Protein AF-A0A2M7U0J0-F1 (afdb_monomer)

pLDDT: mean 80.34, std 16.08, range [26.81, 98.12]

Secondary structure (DSSP, 8-state):
----GGGTHHHHHHHHHHHHHHHHHHHHHHHSS--SSS-SS---HHHHHHHHHHH--EEEEEBTEEEEE----TTTEEEEEEEEETTEEEEEEEESSSEEEES--EEEEEEEEETT----EEEEEEEE-PBSSPPP-------SS---S---SSS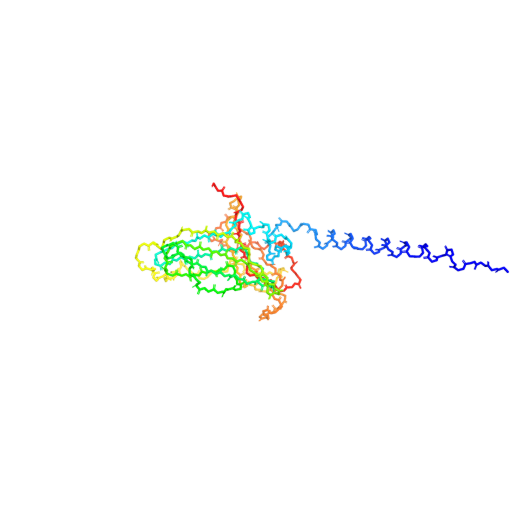-S--EEEEEEE-TTS-EEEEEEE-SSSS-GGG--EEEEEEESSSS-SS-PEEE--S-B-SS---------S---

Radius of gyration: 24.4 Å; Cα contacts (8 Å, |Δi|>4): 406; chains: 1; bounding box: 63×82×48 Å

Foldseek 3Di:
DDDDPVVCVVVVVVVVVVVVVVVVVCCCCVVVVPLPDPDFDPPPPVCQVVQLQVVFWDWDAEAQKIKIFGRADLPWKKKWKWFDDDPDTHTDDIHSHRMDMDRAFGKMWMWIDTPPGDDTDTSDIDGDHHDHHHDPPPDDDPPDDDDAQDQDDDWAGHFDQWDWDQDPVQKIKIKGFHANDPPDQQRRQFMWIFIDNDPPDPRHTDTDPTSDGRVGRTDRTDDDDPDDD

Solvent-accessible surface area (backbone atoms only — not comparable to full-atom values): 13429 Å² total; per-residue (Å²): 136,87,79,65,74,76,75,50,55,63,56,54,50,51,49,51,53,49,50,49,52,52,47,53,51,48,48,44,55,69,74,59,45,79,49,94,49,98,73,71,99,60,69,54,80,82,47,44,66,54,49,20,66,74,65,22,51,43,77,50,64,38,35,40,24,34,36,38,36,40,76,60,55,58,89,54,32,37,33,40,35,30,36,52,61,86,98,41,76,40,84,73,50,78,40,49,62,41,65,49,78,45,57,74,57,44,42,36,37,39,27,40,25,44,75,92,51,85,64,72,42,81,39,33,67,46,76,48,60,34,37,84,59,72,53,72,84,81,70,86,72,81,90,63,80,92,71,72,53,65,77,46,79,85,58,19,66,50,76,47,56,63,38,76,48,68,47,100,87,60,39,32,36,39,38,22,34,13,16,86,56,84,91,51,73,85,51,23,25,33,33,37,30,24,40,31,84,48,85,84,50,94,84,34,34,49,76,51,78,52,59,54,76,65,89,41,76,58,70,68,48,75,90,80,77,86,77,72,130

Structure (mmCIF, N/CA/C/O backbone):
data_AF-A0A2M7U0J0-F1
#
_entry.id   AF-A0A2M7U0J0-F1
#
loop_
_atom_site.group_PDB
_atom_site.id
_atom_site.type_symbol
_atom_site.label_atom_id
_atom_site.label_alt_id
_atom_site.label_comp_id
_atom_site.label_asym_id
_atom_site.label_entity_id
_atom_site.label_seq_id
_atom_site.pdbx_PDB_ins_code
_atom_site.Cartn_x
_atom_site.Cartn_y
_atom_site.Cartn_z
_atom_site.occupancy
_atom_site.B_iso_or_equiv
_atom_site.auth_seq_id
_atom_site.auth_comp_id
_atom_site.auth_asym_id
_atom_site.auth_atom_id
_atom_site.pdbx_PDB_model_num
ATOM 1 N N . MET A 1 1 ? 42.472 56.831 -10.894 1.00 43.12 1 MET A N 1
ATOM 2 C CA . MET A 1 1 ? 41.250 56.312 -11.553 1.00 43.12 1 MET A CA 1
ATOM 3 C C . MET A 1 1 ? 40.713 55.142 -10.738 1.00 43.12 1 MET A C 1
ATOM 5 O O . MET A 1 1 ? 41.134 54.013 -10.940 1.00 43.12 1 MET A O 1
ATOM 9 N N . HIS A 1 2 ? 39.836 55.417 -9.769 1.00 47.75 2 HIS A N 1
ATOM 10 C CA . HIS A 1 2 ? 39.135 54.385 -9.003 1.00 47.75 2 HIS A CA 1
ATOM 11 C C . HIS A 1 2 ? 37.891 53.950 -9.781 1.00 47.75 2 HIS A C 1
ATOM 13 O O . HIS A 1 2 ? 36.868 54.627 -9.741 1.00 47.75 2 HIS A O 1
ATOM 19 N N . GLN A 1 3 ? 37.979 52.837 -10.513 1.00 49.88 3 GLN A N 1
ATOM 20 C CA . GLN A 1 3 ? 36.778 52.135 -10.962 1.00 49.88 3 GLN A CA 1
ATOM 21 C C . GLN A 1 3 ? 36.248 51.303 -9.793 1.00 49.88 3 GLN A C 1
ATOM 23 O O . GLN A 1 3 ? 36.928 50.441 -9.242 1.00 49.88 3 GLN A O 1
ATOM 28 N N . THR A 1 4 ? 35.039 51.645 -9.374 1.00 48.56 4 THR A N 1
ATOM 29 C CA . THR A 1 4 ? 34.330 51.141 -8.205 1.00 48.56 4 THR A CA 1
ATOM 30 C C . THR A 1 4 ? 33.990 49.653 -8.346 1.00 48.56 4 THR A C 1
ATOM 32 O O . THR A 1 4 ? 33.163 49.252 -9.164 1.00 48.56 4 THR A O 1
ATOM 35 N N . LEU A 1 5 ? 34.577 48.823 -7.477 1.00 52.47 5 LEU A N 1
ATOM 36 C CA . LEU A 1 5 ? 34.215 47.407 -7.279 1.00 52.47 5 LEU A CA 1
ATOM 37 C C . LEU A 1 5 ? 32.724 47.204 -6.919 1.00 52.47 5 LEU A C 1
ATOM 39 O O . LEU A 1 5 ? 32.176 46.124 -7.127 1.00 52.47 5 LEU A O 1
ATOM 43 N N . PHE A 1 6 ? 32.041 48.260 -6.467 1.00 47.50 6 PHE A N 1
ATOM 44 C CA . PHE A 1 6 ? 30.625 48.253 -6.091 1.00 47.50 6 PHE A CA 1
ATOM 45 C C . PHE A 1 6 ? 29.634 48.105 -7.262 1.00 47.50 6 PHE A C 1
ATOM 47 O O . PHE A 1 6 ? 28.500 47.694 -7.039 1.00 47.50 6 PHE A O 1
ATOM 54 N N . GLY A 1 7 ? 30.032 48.374 -8.513 1.00 51.66 7 GLY A N 1
ATOM 55 C CA . GLY A 1 7 ? 29.133 48.255 -9.674 1.00 51.66 7 GLY A CA 1
ATOM 56 C C . GLY A 1 7 ? 29.005 46.842 -10.263 1.00 51.66 7 GLY A C 1
ATOM 57 O O . GLY A 1 7 ? 28.132 46.600 -11.099 1.00 51.66 7 GLY A O 1
ATOM 58 N N . ARG A 1 8 ? 29.882 45.906 -9.866 1.00 53.94 8 ARG A N 1
ATOM 59 C CA . ARG A 1 8 ? 29.936 44.536 -10.416 1.00 53.94 8 ARG A CA 1
ATOM 60 C C . ARG A 1 8 ? 29.316 43.481 -9.502 1.00 53.94 8 ARG A C 1
ATOM 62 O O . ARG A 1 8 ? 28.723 42.544 -10.025 1.00 53.94 8 ARG A O 1
ATOM 69 N N . LEU A 1 9 ? 29.368 43.666 -8.180 1.00 55.12 9 LEU A N 1
ATOM 70 C CA . LEU A 1 9 ? 28.711 42.774 -7.215 1.00 55.12 9 LEU A CA 1
ATOM 71 C C . LEU A 1 9 ? 27.220 42.513 -7.508 1.00 55.12 9 LEU A C 1
ATOM 73 O O . LEU A 1 9 ? 26.840 41.343 -7.525 1.00 55.12 9 LEU A O 1
ATOM 77 N N . PRO A 1 10 ? 26.374 43.529 -7.789 1.00 69.88 10 PRO A N 1
ATOM 78 C CA . PRO A 1 10 ? 24.956 43.274 -8.033 1.00 69.88 10 PRO A CA 1
ATOM 79 C C . PRO A 1 10 ? 24.730 42.483 -9.325 1.00 69.88 10 PRO A C 1
ATOM 81 O O . PRO A 1 10 ? 23.878 41.605 -9.358 1.00 69.88 10 PRO A O 1
ATOM 84 N N . LYS A 1 11 ? 25.531 42.719 -10.374 1.00 74.31 11 LYS A N 1
ATOM 85 C CA . LYS A 1 11 ? 25.412 41.982 -11.641 1.00 74.31 11 LYS A CA 1
ATOM 86 C C . LYS A 1 11 ? 25.829 40.522 -11.494 1.00 74.31 11 LYS A C 1
ATOM 88 O O . LYS A 1 11 ? 25.121 39.647 -11.974 1.00 74.31 11 LYS A O 1
ATOM 93 N N . THR A 1 12 ? 26.940 40.256 -10.809 1.00 79.00 12 THR A N 1
ATOM 94 C CA . THR A 1 12 ? 27.395 38.881 -10.564 1.00 79.00 12 THR A CA 1
ATOM 95 C C . THR A 1 12 ? 26.399 38.119 -9.692 1.00 79.00 12 THR A C 1
ATOM 97 O O . THR A 1 12 ? 26.086 36.974 -9.999 1.00 79.00 12 THR A O 1
ATOM 100 N N . LEU A 1 13 ? 25.839 38.758 -8.659 1.00 83.12 13 LEU A N 1
ATOM 101 C CA . LEU A 1 13 ? 24.815 38.143 -7.814 1.00 83.12 13 LEU A CA 1
ATOM 102 C C . LEU A 1 13 ? 23.535 37.831 -8.603 1.00 83.12 13 LEU A C 1
ATOM 104 O O . LEU A 1 13 ? 23.010 36.731 -8.487 1.00 83.12 13 LEU A O 1
ATOM 108 N N . ILE A 1 14 ? 23.072 38.754 -9.453 1.00 85.56 14 ILE A N 1
ATOM 109 C CA . ILE A 1 14 ? 21.908 38.528 -10.325 1.00 85.56 14 ILE A CA 1
ATOM 11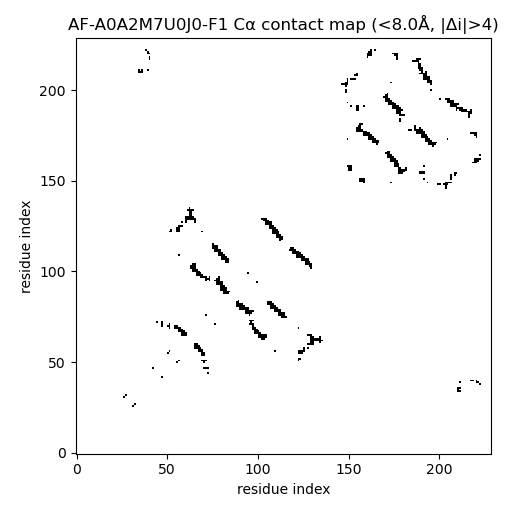0 C C . ILE A 1 14 ? 22.154 37.348 -11.268 1.00 85.56 14 ILE A C 1
ATOM 112 O O . ILE A 1 14 ? 21.267 36.516 -11.436 1.00 85.56 14 ILE A O 1
ATOM 116 N N . ILE A 1 15 ? 23.350 37.244 -11.854 1.00 88.69 15 ILE A N 1
ATOM 117 C CA . ILE A 1 15 ? 23.710 36.127 -12.738 1.00 88.69 15 ILE A CA 1
ATOM 118 C C . ILE A 1 15 ? 23.703 34.805 -11.966 1.00 88.69 15 ILE A C 1
ATOM 120 O O . ILE A 1 15 ? 23.125 33.836 -12.447 1.00 88.69 15 ILE A O 1
ATOM 124 N N . LEU A 1 16 ? 24.288 34.765 -10.766 1.00 89.69 16 LEU A N 1
ATOM 125 C CA . LEU A 1 16 ? 24.334 33.553 -9.943 1.00 89.69 16 LEU A CA 1
ATOM 126 C C . LEU A 1 16 ? 22.943 33.116 -9.473 1.00 89.69 16 LEU A C 1
ATOM 128 O O . LEU A 1 16 ? 22.622 31.935 -9.558 1.00 89.69 16 LEU A O 1
ATOM 132 N N . VAL A 1 17 ? 22.095 34.055 -9.044 1.00 90.12 17 VAL A N 1
ATOM 133 C CA . VAL A 1 17 ? 20.707 33.761 -8.654 1.00 90.12 17 VAL A CA 1
ATOM 134 C C . VAL A 1 17 ? 19.894 33.295 -9.859 1.00 90.12 17 VAL A C 1
ATOM 136 O O . VAL A 1 17 ? 19.156 32.324 -9.754 1.00 90.12 17 VAL A O 1
ATOM 139 N N . SER A 1 18 ? 20.061 33.930 -11.021 1.00 90.69 18 SER A N 1
ATOM 140 C CA . SER A 1 18 ? 19.362 33.522 -12.247 1.00 90.69 18 SER A CA 1
ATOM 141 C C . SER A 1 18 ? 19.804 32.135 -12.712 1.00 90.69 18 SER A C 1
ATOM 143 O O . SER A 1 18 ? 18.966 31.329 -13.102 1.00 90.69 18 SER A O 1
ATOM 145 N N . ALA A 1 19 ? 21.103 31.831 -12.636 1.00 91.31 19 ALA A N 1
ATOM 146 C CA . ALA A 1 19 ? 21.636 30.508 -12.947 1.00 91.31 19 ALA A CA 1
ATOM 147 C C . ALA A 1 19 ? 21.129 29.446 -11.961 1.00 91.31 19 ALA A C 1
ATOM 149 O O . ALA A 1 19 ? 20.760 28.358 -12.390 1.00 91.31 19 ALA A O 1
ATOM 150 N N . TRP A 1 20 ? 21.047 29.773 -10.667 1.00 90.44 20 TRP A N 1
ATOM 151 C CA . TRP A 1 20 ? 20.469 28.887 -9.657 1.00 90.44 20 TRP A CA 1
ATOM 152 C C . TRP A 1 20 ? 18.976 28.632 -9.909 1.00 90.44 20 TRP A C 1
ATOM 154 O O . TRP A 1 20 ? 18.571 27.480 -9.940 1.00 90.44 20 TRP A O 1
ATOM 164 N N . ILE A 1 21 ? 18.177 29.666 -10.200 1.00 87.81 21 ILE A N 1
ATOM 165 C CA . ILE A 1 21 ? 16.750 29.514 -10.544 1.00 87.81 21 ILE A CA 1
ATOM 166 C C . ILE A 1 21 ? 16.572 28.675 -11.814 1.00 87.81 21 ILE A C 1
ATOM 168 O O . ILE A 1 21 ? 15.719 27.796 -11.851 1.00 87.81 21 ILE A O 1
ATOM 172 N N . LEU A 1 22 ? 17.371 28.917 -12.858 1.00 88.06 22 LEU A N 1
ATOM 173 C CA . LEU A 1 22 ? 17.314 28.125 -14.091 1.00 88.06 22 LEU A CA 1
ATOM 174 C C . LEU A 1 22 ? 17.706 26.668 -13.849 1.00 88.06 22 LEU A C 1
ATOM 176 O O . LEU A 1 22 ? 17.098 25.778 -14.437 1.00 88.06 22 LEU A O 1
ATOM 180 N N . MET A 1 23 ? 18.685 26.423 -12.978 1.00 85.19 23 MET A N 1
ATOM 181 C CA . MET A 1 23 ? 19.067 25.077 -12.568 1.00 85.19 23 MET A CA 1
ATOM 182 C C . MET A 1 23 ? 17.949 24.408 -11.766 1.00 85.19 23 MET A C 1
ATOM 184 O O . MET A 1 23 ? 17.607 23.282 -12.084 1.00 85.19 23 MET A O 1
ATOM 188 N N . GLU A 1 24 ? 17.320 25.096 -10.811 1.00 76.88 24 GLU A N 1
ATOM 189 C CA . GLU A 1 24 ? 16.158 24.591 -10.063 1.00 76.88 24 GLU A CA 1
ATOM 190 C C . GLU A 1 24 ? 14.978 24.265 -10.986 1.00 76.88 24 GLU A C 1
ATOM 192 O O . GLU A 1 24 ? 14.365 23.209 -10.862 1.00 76.88 24 GLU A O 1
ATOM 197 N N . ILE A 1 25 ? 14.683 25.131 -11.959 1.00 77.00 25 ILE A N 1
ATOM 198 C CA . ILE A 1 25 ? 13.645 24.882 -12.967 1.00 77.00 25 ILE A CA 1
ATOM 199 C C . ILE A 1 25 ? 14.021 23.682 -13.840 1.00 77.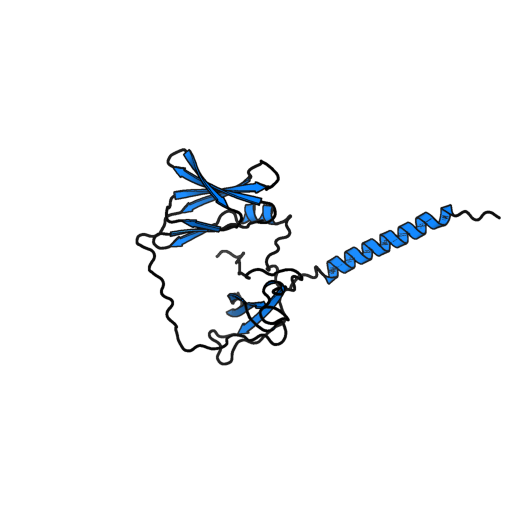00 25 ILE A C 1
ATOM 201 O O . ILE A 1 25 ? 13.171 22.840 -14.104 1.00 77.00 25 ILE A O 1
ATOM 205 N N . ALA A 1 26 ? 15.276 23.575 -14.281 1.00 76.44 26 ALA A N 1
ATOM 206 C CA . ALA A 1 26 ? 15.737 22.451 -15.091 1.00 76.44 26 ALA A CA 1
ATOM 207 C C . ALA A 1 26 ? 15.713 21.132 -14.307 1.00 76.44 26 ALA A C 1
ATOM 209 O O . ALA A 1 26 ? 15.270 20.127 -14.843 1.00 76.44 26 ALA A O 1
ATOM 210 N N . VAL A 1 27 ? 16.129 21.142 -13.039 1.00 67.12 27 VAL A N 1
ATOM 211 C CA . VAL A 1 27 ? 16.053 20.007 -12.108 1.00 67.12 27 VAL A CA 1
ATOM 212 C C . V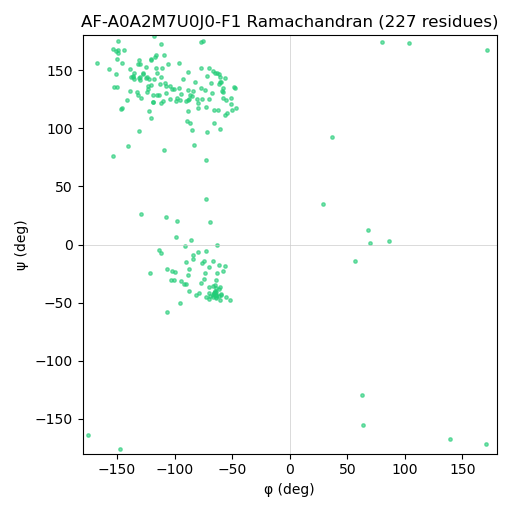AL A 1 27 ? 14.596 19.595 -11.923 1.00 67.12 27 VAL A C 1
ATOM 214 O O . VAL A 1 27 ? 14.289 18.426 -12.104 1.00 67.12 27 VAL A O 1
ATOM 217 N N . ARG A 1 28 ? 13.678 20.532 -11.671 1.00 63.22 28 ARG A N 1
ATOM 218 C CA . ARG A 1 28 ? 12.249 20.219 -11.512 1.00 63.22 28 ARG A CA 1
ATOM 219 C C . ARG A 1 28 ? 11.610 19.722 -12.805 1.00 63.22 28 ARG A C 1
ATOM 221 O O . ARG A 1 28 ? 10.922 18.721 -12.799 1.00 63.22 28 ARG A O 1
ATOM 228 N N . ILE A 1 29 ? 11.889 20.337 -13.949 1.00 65.19 29 ILE A N 1
ATOM 229 C CA . ILE A 1 29 ? 11.317 19.887 -15.227 1.00 65.19 29 ILE A CA 1
ATOM 230 C C . ILE A 1 29 ? 11.909 18.542 -15.672 1.00 65.19 29 ILE A C 1
ATOM 232 O O . ILE A 1 29 ? 11.191 17.737 -16.252 1.00 65.19 29 ILE A O 1
ATOM 236 N N . TYR A 1 30 ? 13.201 18.294 -15.436 1.00 56.88 30 TYR A N 1
ATOM 237 C CA . TYR A 1 30 ? 13.898 17.105 -15.936 1.00 56.88 30 TYR A CA 1
ATOM 238 C C . TYR A 1 30 ? 13.845 15.913 -14.969 1.00 56.88 30 TYR A C 1
ATOM 240 O O . TYR A 1 30 ? 13.776 14.779 -15.432 1.00 56.88 30 TYR A O 1
ATOM 248 N N . LEU A 1 31 ? 13.862 16.145 -13.651 1.00 51.94 31 LEU A N 1
ATOM 249 C CA . LEU A 1 31 ? 13.737 15.094 -12.628 1.00 51.94 31 LEU A CA 1
ATOM 250 C C . LEU A 1 31 ? 12.293 14.908 -12.143 1.00 51.94 31 LEU A C 1
ATOM 252 O O . LEU A 1 31 ? 11.924 13.784 -11.827 1.00 51.94 31 LEU A O 1
ATOM 256 N N . GLU A 1 32 ? 11.465 15.960 -12.125 1.00 42.34 32 GLU A N 1
ATOM 257 C CA . GLU A 1 32 ? 10.020 15.863 -11.834 1.00 42.34 32 GLU A CA 1
ATOM 258 C C . GLU A 1 32 ? 9.180 15.845 -13.128 1.00 42.34 32 GLU A C 1
ATOM 260 O O . GLU A 1 32 ? 7.982 16.138 -13.094 1.00 42.34 32 GLU A O 1
ATOM 265 N N . TRP A 1 33 ? 9.783 15.506 -14.284 1.00 39.72 33 TRP A N 1
ATOM 266 C CA . TRP A 1 33 ? 9.023 15.251 -15.514 1.00 39.72 33 TRP A CA 1
ATOM 267 C C . TRP A 1 33 ? 7.919 14.248 -15.170 1.00 39.72 33 TRP A C 1
ATOM 269 O O . TRP A 1 33 ? 8.241 13.202 -14.602 1.00 39.72 33 TRP A O 1
ATOM 279 N N . PRO A 1 34 ? 6.638 14.543 -15.467 1.00 37.62 34 PRO A N 1
ATOM 280 C CA . PRO A 1 34 ? 5.530 13.730 -15.003 1.00 37.62 34 PRO A CA 1
ATOM 281 C C . PRO A 1 34 ? 5.757 12.302 -15.472 1.00 37.62 34 PRO A C 1
ATOM 283 O O . PRO A 1 34 ? 5.746 12.007 -16.674 1.00 37.62 34 PRO A O 1
ATOM 286 N N . LEU A 1 35 ? 6.018 11.430 -14.501 1.00 37.03 35 LEU A N 1
ATOM 287 C CA . LEU A 1 35 ? 6.004 9.999 -14.703 1.00 37.03 35 LEU A CA 1
ATOM 288 C C . LEU A 1 35 ? 4.704 9.687 -15.440 1.00 37.03 35 LEU A C 1
ATOM 290 O O . LEU A 1 35 ? 3.642 10.207 -15.103 1.00 37.03 35 LEU A O 1
ATOM 294 N N . SER A 1 36 ? 4.766 8.845 -16.471 1.00 35.69 36 SER A N 1
ATOM 295 C CA . SER A 1 36 ? 3.575 8.501 -17.267 1.00 35.69 36 SER A CA 1
ATOM 296 C C . SER A 1 36 ? 2.493 7.776 -16.444 1.00 35.69 36 SER A C 1
ATOM 298 O O . SER A 1 36 ? 1.434 7.436 -16.972 1.00 35.69 36 SER A O 1
ATOM 300 N N . THR A 1 37 ? 2.754 7.545 -15.154 1.00 36.12 37 THR A N 1
ATOM 301 C CA . THR A 1 37 ? 1.821 7.071 -14.141 1.00 36.12 37 THR A CA 1
ATOM 302 C C . THR A 1 37 ? 2.098 7.790 -12.809 1.00 36.12 37 THR A C 1
ATOM 304 O O . THR A 1 37 ? 3.209 7.688 -12.296 1.00 36.12 37 THR A O 1
ATOM 307 N N . ASP A 1 38 ? 1.091 8.440 -12.218 1.00 26.81 38 ASP A N 1
ATOM 308 C CA . ASP A 1 38 ? 1.149 9.194 -10.941 1.00 26.81 38 ASP A CA 1
ATOM 309 C C . ASP A 1 38 ? 1.345 8.335 -9.668 1.00 26.81 38 ASP A C 1
ATOM 311 O O . ASP A 1 38 ? 1.012 8.754 -8.561 1.00 26.81 38 ASP A O 1
ATOM 315 N N . PHE A 1 39 ? 1.836 7.100 -9.771 1.00 39.31 39 PHE A N 1
ATOM 316 C CA . PHE A 1 39 ? 1.697 6.149 -8.667 1.00 39.31 39 PHE A CA 1
ATOM 317 C C . PHE A 1 39 ? 2.918 5.279 -8.437 1.00 39.31 39 PHE A C 1
ATOM 319 O O . PHE A 1 39 ? 2.868 4.141 -8.852 1.00 39.31 39 PHE A O 1
ATOM 326 N N . TYR A 1 40 ? 3.921 5.733 -7.679 1.00 40.12 40 TYR A N 1
ATOM 327 C CA . TYR A 1 40 ? 4.786 4.851 -6.872 1.00 40.12 40 TYR A CA 1
ATOM 328 C C . TYR A 1 40 ? 5.198 5.569 -5.591 1.00 40.12 40 TYR A C 1
ATOM 330 O O . TYR A 1 40 ? 5.812 6.620 -5.661 1.00 40.12 40 TYR A O 1
ATOM 338 N N . SER A 1 41 ? 4.776 5.025 -4.444 1.00 42.06 41 SER A N 1
ATOM 339 C CA . SER A 1 41 ? 5.264 5.247 -3.065 1.00 42.06 41 SER A CA 1
ATOM 340 C C . SER A 1 41 ? 5.899 6.593 -2.664 1.00 42.06 41 SER A C 1
ATOM 342 O O . SER A 1 41 ? 6.771 6.618 -1.803 1.00 42.06 41 SER A O 1
ATOM 344 N N . SER A 1 42 ? 5.436 7.714 -3.195 1.00 46.50 42 SER A N 1
ATOM 345 C CA . SER A 1 42 ? 5.731 9.036 -2.654 1.00 46.50 42 SER A CA 1
ATOM 346 C C . SER A 1 42 ? 4.595 9.961 -3.036 1.00 46.50 42 SER A C 1
ATOM 348 O O . SER A 1 42 ? 4.712 10.780 -3.945 1.00 46.50 42 SER A O 1
ATOM 350 N N . LEU A 1 43 ? 3.466 9.833 -2.335 1.00 54.12 43 LEU A N 1
ATOM 351 C CA . LEU A 1 43 ? 2.643 11.021 -2.162 1.00 54.12 43 LEU A CA 1
ATOM 352 C C . LEU A 1 43 ? 3.594 12.095 -1.635 1.00 54.12 43 LEU A C 1
ATOM 354 O O . LEU A 1 43 ? 4.225 11.843 -0.600 1.00 54.12 43 LEU A O 1
ATOM 358 N N . PRO A 1 44 ? 3.759 13.234 -2.330 1.00 61.62 44 PRO A N 1
ATOM 359 C CA . PRO A 1 44 ? 4.517 14.335 -1.773 1.00 61.62 44 PRO A CA 1
ATOM 360 C C . PRO A 1 44 ? 4.025 14.564 -0.344 1.00 61.62 44 PRO A C 1
ATOM 362 O O . PRO A 1 44 ? 2.822 14.470 -0.080 1.00 61.62 44 PRO A O 1
ATOM 365 N N . ALA A 1 45 ? 4.940 14.738 0.609 1.00 66.06 45 ALA A N 1
ATOM 366 C CA . ALA A 1 45 ? 4.567 14.716 2.025 1.00 66.06 45 ALA A CA 1
ATOM 367 C C . ALA A 1 45 ? 3.502 15.782 2.373 1.00 66.06 45 ALA A C 1
ATOM 369 O O . ALA A 1 45 ? 2.747 15.637 3.332 1.00 66.06 45 ALA A O 1
ATOM 370 N N . ASP A 1 46 ? 3.404 16.839 1.566 1.00 73.38 46 ASP A N 1
ATOM 371 C CA . ASP A 1 46 ? 2.367 17.870 1.611 1.00 73.38 46 ASP A CA 1
ATOM 372 C C . ASP A 1 46 ? 0.990 17.414 1.082 1.00 73.38 46 ASP A C 1
ATOM 374 O O . ASP A 1 46 ? -0.031 17.946 1.516 1.00 73.38 46 ASP A O 1
ATOM 378 N N . GLN A 1 47 ? 0.921 16.398 0.220 1.00 76.75 47 GLN A N 1
ATOM 379 C CA . GLN A 1 47 ? -0.328 15.830 -0.302 1.00 76.75 47 GLN A CA 1
ATOM 380 C C . GLN A 1 47 ? -0.924 14.725 0.580 1.00 76.75 47 GLN A C 1
ATOM 382 O O . GLN A 1 47 ? -2.129 14.474 0.506 1.00 76.75 47 GLN A O 1
ATOM 387 N N . ILE A 1 48 ? -0.133 14.077 1.443 1.00 81.25 48 ILE A N 1
ATOM 388 C CA . ILE A 1 48 ? -0.611 12.963 2.288 1.00 81.25 48 ILE A CA 1
ATOM 389 C C . ILE A 1 48 ? -1.826 13.375 3.126 1.00 81.25 48 ILE A C 1
ATOM 391 O O . ILE A 1 48 ? -2.831 12.663 3.170 1.00 81.25 48 ILE A O 1
ATOM 395 N N . THR A 1 49 ? -1.762 14.557 3.742 1.00 86.56 49 THR A N 1
ATOM 3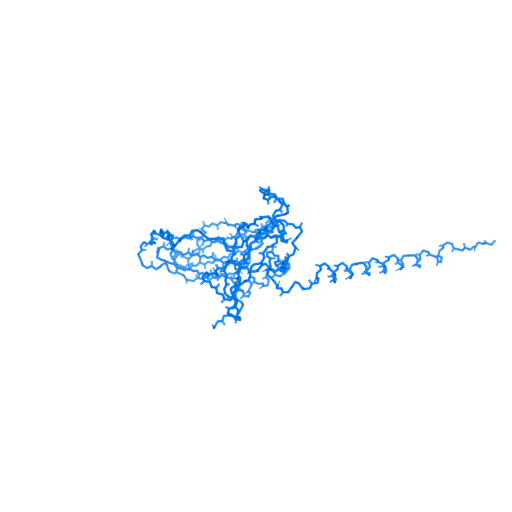96 C CA . THR A 1 49 ? -2.859 15.082 4.565 1.00 86.56 49 THR A CA 1
ATOM 397 C C . THR A 1 49 ? -4.139 15.276 3.757 1.00 86.56 49 THR A C 1
ATOM 399 O O . THR A 1 49 ? -5.228 15.009 4.268 1.00 86.56 49 THR A O 1
ATOM 402 N N . GLU A 1 50 ? -4.029 15.734 2.511 1.00 86.00 50 GLU A N 1
ATOM 403 C CA . GLU A 1 50 ? -5.184 15.940 1.641 1.00 86.00 50 GLU A CA 1
ATOM 404 C C . GLU A 1 50 ? -5.798 14.604 1.220 1.00 86.00 50 GLU A C 1
ATOM 406 O O . GLU A 1 50 ? -6.996 14.389 1.401 1.00 86.00 50 GLU A O 1
ATOM 411 N N . TYR A 1 51 ? -4.984 13.646 0.783 1.00 81.25 51 TYR A N 1
ATOM 412 C CA . TYR A 1 51 ? -5.497 12.331 0.408 1.00 81.25 51 TYR A CA 1
ATOM 413 C C . TYR A 1 51 ? -6.093 11.557 1.578 1.00 81.25 51 TYR A C 1
ATOM 415 O O . TYR A 1 51 ? -7.098 10.869 1.414 1.00 81.25 51 TYR A O 1
ATOM 423 N N . GLN A 1 52 ? -5.535 11.695 2.779 1.00 88.69 52 GLN A N 1
ATOM 424 C CA . GLN A 1 52 ? -6.152 11.145 3.981 1.00 88.69 52 GLN A CA 1
ATOM 425 C C . GLN A 1 52 ? -7.544 11.731 4.237 1.00 88.69 52 GLN A C 1
ATOM 427 O O . GLN A 1 52 ? -8.421 10.990 4.664 1.00 88.69 52 GLN A O 1
ATOM 432 N N . LYS A 1 53 ? -7.781 13.021 3.960 1.00 88.31 53 LYS A N 1
ATOM 433 C CA . LYS A 1 53 ? -9.123 13.621 4.073 1.00 88.31 53 LYS A CA 1
ATOM 434 C C . LYS A 1 53 ? -10.066 13.117 2.983 1.00 88.31 53 LYS A C 1
ATOM 436 O O . LYS A 1 53 ? -11.228 12.848 3.267 1.00 88.31 53 LYS A O 1
ATOM 441 N N . GLN A 1 54 ? -9.577 13.000 1.750 1.00 86.88 54 GLN A N 1
ATOM 442 C CA . GLN A 1 54 ? -10.391 12.601 0.599 1.00 86.88 54 GLN A CA 1
ATOM 443 C C . GLN A 1 54 ? -10.763 11.114 0.629 1.00 86.88 54 GLN A C 1
ATOM 445 O O . GLN A 1 54 ? -11.906 10.741 0.367 1.00 86.88 54 GLN A O 1
ATOM 450 N N . ILE A 1 55 ? -9.796 10.250 0.936 1.00 83.88 55 ILE A N 1
ATOM 451 C CA . ILE A 1 55 ? -9.957 8.793 0.888 1.00 83.88 55 ILE A CA 1
ATOM 452 C C . ILE A 1 55 ? -10.398 8.248 2.246 1.00 83.88 55 ILE A C 1
ATOM 454 O O . ILE A 1 55 ? -11.178 7.293 2.279 1.00 83.88 55 ILE A O 1
ATOM 458 N N . GLY A 1 56 ? -9.938 8.858 3.341 1.00 89.06 56 GLY A N 1
ATOM 459 C CA . GLY A 1 56 ? -10.262 8.454 4.702 1.00 89.06 56 GLY A CA 1
ATOM 460 C C . GLY A 1 56 ? -9.749 7.061 5.059 1.00 89.06 56 GLY A C 1
ATOM 461 O O . GLY A 1 56 ? -8.790 6.540 4.486 1.00 89.06 56 GLY A O 1
ATOM 462 N N . VAL A 1 57 ? -10.424 6.448 6.028 1.00 90.88 57 VAL A N 1
ATOM 463 C CA . VAL A 1 57 ? -10.225 5.041 6.386 1.00 90.88 57 VAL A CA 1
ATOM 464 C C . VAL A 1 57 ? -11.112 4.179 5.495 1.00 90.88 57 VAL A C 1
ATOM 466 O O . VAL A 1 57 ? -12.321 4.391 5.403 1.00 90.88 57 VAL A O 1
ATOM 469 N N . ARG A 1 58 ? -10.518 3.173 4.862 1.00 88.75 58 ARG A N 1
ATOM 470 C CA . ARG A 1 58 ? -11.217 2.116 4.132 1.00 88.75 58 ARG A CA 1
ATOM 471 C C . ARG A 1 58 ? -11.169 0.831 4.931 1.00 88.75 58 ARG A C 1
ATOM 473 O O . ARG A 1 58 ? -10.278 0.629 5.752 1.00 88.75 58 ARG A O 1
ATOM 480 N N . ALA A 1 59 ? -12.140 -0.035 4.687 1.00 84.38 59 ALA A N 1
ATOM 481 C CA . ALA A 1 59 ? -12.180 -1.331 5.324 1.00 84.38 59 ALA A CA 1
ATOM 482 C C . ALA A 1 59 ? -12.530 -2.426 4.329 1.00 84.38 59 ALA A C 1
ATOM 484 O O . ALA A 1 59 ? -13.361 -2.230 3.445 1.00 84.38 59 ALA A O 1
ATOM 485 N N . THR A 1 60 ? -11.912 -3.581 4.529 1.00 82.38 60 THR A N 1
ATOM 486 C CA . THR A 1 60 ? -12.267 -4.839 3.877 1.00 82.38 60 THR A CA 1
ATOM 487 C C . THR A 1 60 ? -12.575 -5.851 4.964 1.00 82.38 60 THR A C 1
ATOM 489 O O . THR A 1 60 ? -11.941 -5.854 6.020 1.00 82.38 60 THR A O 1
ATOM 492 N N . THR A 1 61 ? -13.560 -6.703 4.732 1.00 85.56 61 THR A N 1
ATOM 493 C CA . THR A 1 61 ? -13.959 -7.741 5.681 1.00 85.56 61 THR A CA 1
ATOM 494 C C . THR A 1 61 ? -13.923 -9.096 5.006 1.00 85.56 61 THR A C 1
ATOM 496 O O . THR A 1 61 ? -14.111 -9.205 3.797 1.00 85.56 61 THR A O 1
ATOM 499 N N . GLY A 1 62 ? -13.709 -10.131 5.802 1.00 84.25 62 GLY A N 1
ATOM 500 C CA . GLY A 1 62 ? -13.868 -11.510 5.379 1.00 84.25 62 GLY A CA 1
ATOM 501 C C . GLY A 1 62 ? -14.345 -12.358 6.545 1.00 84.25 62 GLY A C 1
ATOM 502 O O . GLY A 1 62 ? -14.618 -11.854 7.639 1.00 84.25 62 GLY A O 1
ATOM 503 N N . LYS A 1 63 ? -14.450 -13.667 6.318 1.00 84.81 63 LYS A N 1
ATOM 504 C CA . LYS A 1 63 ? -14.857 -14.622 7.356 1.00 84.81 63 LYS A CA 1
ATOM 505 C C . LYS A 1 63 ? -13.958 -14.490 8.581 1.00 84.81 63 LYS A C 1
ATOM 507 O O . LYS A 1 63 ? -12.771 -14.780 8.503 1.00 84.81 63 LYS A O 1
ATOM 512 N N . GLY A 1 64 ? -14.512 -14.028 9.696 1.00 85.75 64 GLY A N 1
ATOM 513 C CA . GLY A 1 64 ? -13.795 -13.890 10.961 1.00 85.75 64 GLY A CA 1
ATOM 514 C C . GLY A 1 64 ? -12.688 -12.831 11.002 1.00 85.75 64 GLY A C 1
ATOM 515 O O . GLY A 1 64 ? -11.913 -12.860 11.952 1.00 85.75 64 GLY A O 1
ATOM 516 N N . TRP A 1 65 ? -12.568 -11.920 10.029 1.00 89.00 65 TRP A N 1
ATOM 517 C CA . TRP A 1 65 ? -11.578 -10.837 10.084 1.00 89.00 65 TRP A CA 1
ATOM 518 C C . TRP A 1 65 ? -12.075 -9.534 9.453 1.00 89.00 65 TRP A C 1
ATOM 520 O O . TRP A 1 65 ? -12.946 -9.513 8.582 1.00 89.00 65 TRP A O 1
ATOM 530 N N . ILE A 1 66 ? -11.476 -8.438 9.901 1.00 90.25 66 ILE A N 1
ATOM 531 C CA . ILE A 1 66 ? -11.592 -7.097 9.343 1.00 90.25 66 ILE A CA 1
ATOM 532 C C . ILE A 1 66 ? -10.186 -6.556 9.083 1.00 90.25 66 ILE A C 1
ATOM 534 O O . ILE A 1 66 ? -9.248 -6.838 9.830 1.00 90.25 66 ILE A O 1
ATOM 538 N N . HIS A 1 67 ? -10.036 -5.760 8.039 1.00 90.25 67 HIS A N 1
ATOM 539 C CA . HIS A 1 67 ? -8.817 -5.031 7.731 1.00 90.25 67 HIS A CA 1
ATOM 540 C C . HIS A 1 67 ? -9.172 -3.572 7.492 1.00 90.25 67 HIS A C 1
ATOM 542 O O . HIS A 1 67 ? -10.056 -3.279 6.691 1.00 90.25 67 HIS A O 1
ATOM 548 N N . LEU A 1 68 ? -8.515 -2.672 8.216 1.00 89.62 68 LEU A N 1
ATOM 549 C CA . LEU A 1 68 ? -8.607 -1.232 8.022 1.00 89.62 68 LEU A CA 1
ATOM 550 C C . LEU A 1 68 ? -7.360 -0.765 7.274 1.00 89.62 68 LEU A C 1
ATOM 552 O O . LEU A 1 68 ? -6.245 -1.133 7.648 1.00 89.62 68 LEU A O 1
ATOM 556 N N . GLY A 1 69 ? -7.551 0.071 6.260 1.00 87.94 69 GLY A N 1
ATOM 557 C CA . GLY A 1 69 ? -6.485 0.669 5.466 1.00 87.94 69 GLY A CA 1
ATOM 558 C C . GLY A 1 69 ? -6.666 2.175 5.336 1.00 87.94 69 GLY A C 1
ATOM 559 O O . GLY A 1 69 ? -7.788 2.665 5.205 1.00 87.94 69 GLY A O 1
ATOM 560 N N . TRP A 1 70 ? -5.569 2.917 5.382 1.00 90.25 70 TRP A N 1
ATOM 561 C CA . TRP A 1 70 ? -5.545 4.360 5.141 1.00 90.25 70 TRP A CA 1
ATOM 562 C C . TRP A 1 70 ? -4.193 4.764 4.561 1.00 90.25 70 TRP A C 1
ATOM 564 O O . TRP A 1 70 ? -3.227 4.003 4.587 1.00 90.25 70 TRP A O 1
ATOM 574 N N . ILE A 1 71 ? -4.123 5.979 4.034 1.00 87.00 71 ILE A N 1
ATOM 575 C CA . ILE A 1 71 ? -2.873 6.542 3.531 1.00 87.00 71 ILE A CA 1
ATOM 576 C C . ILE A 1 71 ? -2.022 6.983 4.718 1.00 87.00 71 ILE A C 1
ATOM 578 O O . ILE A 1 71 ? -2.485 7.764 5.548 1.00 87.00 71 ILE A O 1
ATOM 582 N N . ALA A 1 72 ? -0.790 6.486 4.798 1.00 86.69 72 ALA A N 1
ATOM 583 C CA . ALA A 1 72 ? 0.121 6.767 5.899 1.00 86.69 72 ALA A CA 1
ATOM 584 C C . ALA A 1 72 ? 1.364 7.553 5.455 1.00 86.69 72 ALA A C 1
ATOM 586 O O . ALA A 1 72 ? 1.877 7.341 4.362 1.00 86.69 72 ALA A O 1
ATOM 587 N N . ASP A 1 73 ? 1.861 8.396 6.355 1.00 85.94 73 ASP A N 1
ATOM 588 C CA . ASP A 1 73 ? 3.187 9.004 6.392 1.00 85.94 73 ASP A CA 1
ATOM 589 C C . ASP A 1 73 ? 3.966 8.358 7.556 1.00 85.94 73 ASP A C 1
ATOM 591 O O . ASP A 1 73 ? 4.007 8.892 8.671 1.00 85.94 73 ASP A O 1
ATOM 595 N N . PRO A 1 74 ? 4.542 7.162 7.353 1.00 82.50 74 PRO A N 1
ATOM 596 C CA . PRO A 1 74 ? 5.223 6.434 8.418 1.00 82.50 74 PRO A CA 1
ATOM 597 C C . PRO A 1 74 ? 6.493 7.141 8.899 1.00 82.50 74 PRO A C 1
ATOM 599 O O . PRO A 1 74 ? 7.021 6.779 9.951 1.00 82.50 74 PRO A O 1
ATOM 602 N N . GLU A 1 75 ? 7.006 8.133 8.168 1.00 80.75 75 GLU A N 1
ATOM 603 C CA . GLU A 1 75 ? 8.167 8.915 8.577 1.00 80.75 75 GLU A CA 1
ATOM 604 C C . GLU A 1 75 ? 7.782 9.969 9.609 1.00 80.75 75 GLU A C 1
ATOM 606 O O . GLU A 1 75 ? 8.488 10.114 10.615 1.00 80.75 75 GLU A O 1
ATOM 611 N N . ARG A 1 76 ? 6.644 10.643 9.414 1.00 84.88 76 ARG A N 1
ATOM 612 C CA . ARG A 1 76 ? 6.245 11.815 10.208 1.00 84.88 76 ARG A CA 1
ATOM 613 C C . ARG A 1 76 ? 5.116 11.561 11.194 1.00 84.88 76 ARG A C 1
ATOM 615 O O . ARG A 1 76 ? 5.013 12.314 12.162 1.00 84.88 76 ARG A O 1
ATOM 622 N N . GLU A 1 77 ? 4.302 10.526 11.005 1.00 91.31 77 GLU A N 1
ATOM 623 C CA . GLU A 1 77 ? 3.080 10.297 11.783 1.00 91.31 77 GLU A CA 1
ATOM 624 C C . GLU A 1 77 ? 3.071 8.951 12.541 1.00 91.31 77 GLU A C 1
ATOM 626 O O . GLU A 1 77 ? 3.800 8.005 12.235 1.00 91.31 77 GLU A O 1
ATOM 631 N N . ILE A 1 78 ? 2.231 8.886 13.576 1.00 94.50 78 ILE A N 1
ATOM 632 C CA . ILE A 1 78 ? 1.780 7.672 14.270 1.00 94.50 78 ILE A CA 1
ATOM 633 C C . ILE A 1 78 ? 0.252 7.678 14.239 1.00 94.50 78 ILE A C 1
ATOM 635 O O . ILE A 1 78 ? -0.373 8.727 14.402 1.00 94.50 78 ILE A O 1
ATOM 639 N N . TYR A 1 79 ? -0.357 6.507 14.088 1.00 95.81 79 TYR A N 1
ATOM 640 C CA . TYR A 1 79 ? -1.800 6.352 13.971 1.00 95.81 79 TYR A CA 1
ATOM 641 C C . TYR A 1 79 ? -2.395 5.663 15.185 1.00 95.81 79 TYR A C 1
ATOM 643 O O . TYR A 1 79 ? -2.050 4.522 15.482 1.00 95.81 79 TYR A O 1
ATOM 651 N N . ARG A 1 80 ? -3.329 6.331 15.861 1.00 97.62 80 ARG A N 1
ATOM 652 C CA . ARG A 1 80 ? -4.090 5.768 16.974 1.00 97.62 80 ARG A CA 1
ATOM 653 C C . ARG A 1 80 ? -5.406 5.192 16.489 1.00 97.62 80 ARG A C 1
ATOM 655 O O . ARG A 1 80 ? -6.196 5.882 15.849 1.00 97.62 80 ARG A O 1
ATOM 662 N N . ILE A 1 81 ? -5.667 3.955 16.881 1.00 98.00 81 ILE A N 1
ATOM 663 C CA . ILE A 1 81 ? -6.890 3.229 16.559 1.00 98.00 81 ILE A CA 1
ATOM 664 C C . ILE A 1 81 ? -7.740 3.123 17.814 1.00 98.00 81 ILE A C 1
ATOM 666 O O . ILE A 1 81 ? -7.270 2.689 18.871 1.00 98.00 81 ILE A O 1
ATOM 670 N N . GLU A 1 82 ? -9.009 3.485 17.680 1.00 98.12 82 GLU A N 1
ATOM 671 C CA . GLU A 1 82 ? -10.001 3.372 18.741 1.00 98.12 82 GLU A CA 1
ATOM 672 C C . GLU A 1 82 ? -11.233 2.619 18.244 1.00 98.12 82 GLU A C 1
ATOM 674 O O . GLU A 1 82 ? -11.607 2.711 17.073 1.00 98.12 82 GLU A O 1
ATOM 679 N N . ARG A 1 83 ? -11.874 1.882 19.150 1.00 97.62 83 ARG A N 1
ATOM 680 C CA . ARG A 1 83 ? -13.107 1.130 18.895 1.00 97.62 83 ARG A CA 1
ATOM 681 C C . ARG A 1 83 ? -14.205 1.620 19.828 1.00 97.62 83 ARG A C 1
ATOM 683 O O . ARG A 1 83 ? -13.955 1.842 21.012 1.00 97.62 83 ARG A O 1
ATOM 690 N N . ALA A 1 84 ? -15.415 1.782 19.308 1.00 97.06 84 ALA A N 1
ATOM 691 C CA . ALA A 1 84 ? -16.571 2.122 20.120 1.00 97.06 84 ALA A CA 1
ATOM 692 C C . ALA A 1 84 ? -17.041 0.912 20.942 1.00 97.06 84 ALA A C 1
ATOM 694 O O . ALA A 1 84 ? -17.226 -0.184 20.408 1.00 97.06 84 ALA A O 1
ATOM 695 N N . THR A 1 85 ? -17.295 1.148 22.225 1.00 93.62 85 THR A N 1
ATOM 696 C CA . THR A 1 85 ? -17.911 0.213 23.167 1.00 93.62 85 THR A CA 1
ATOM 697 C C . THR A 1 85 ? -19.040 0.955 23.881 1.00 93.62 85 THR A C 1
ATOM 699 O O . THR A 1 85 ? -18.799 1.718 24.819 1.00 93.62 85 THR A O 1
ATOM 702 N N . GLY A 1 86 ? -20.275 0.769 23.403 1.00 89.25 86 GLY A N 1
ATOM 703 C CA . GLY A 1 86 ? -21.405 1.621 23.789 1.00 89.25 86 GLY A CA 1
ATOM 704 C C . GLY A 1 86 ? -21.163 3.068 23.349 1.00 89.25 86 GLY A C 1
ATOM 705 O O . GLY A 1 86 ? -20.766 3.305 22.210 1.00 89.25 86 GLY A O 1
ATOM 706 N N . ASP A 1 87 ? -21.322 4.016 24.272 1.00 90.56 87 ASP A N 1
ATOM 707 C CA . ASP A 1 87 ? -21.128 5.453 24.011 1.00 90.56 87 ASP A CA 1
ATOM 708 C C . ASP A 1 87 ? -19.670 5.925 24.166 1.00 90.56 87 ASP A C 1
ATOM 710 O O . ASP A 1 87 ? -19.380 7.120 24.091 1.00 90.56 87 ASP A O 1
ATOM 714 N N . ARG A 1 88 ? -18.729 5.008 24.431 1.00 95.44 88 ARG A N 1
ATOM 715 C CA . ARG A 1 88 ? -17.317 5.337 24.676 1.00 95.44 88 ARG A CA 1
ATOM 716 C C . ARG A 1 88 ? -16.423 4.835 23.556 1.00 95.44 88 ARG A C 1
ATOM 718 O O . ARG A 1 88 ? -16.614 3.738 23.047 1.00 95.44 88 ARG A O 1
ATOM 725 N N . TRP A 1 89 ? -15.386 5.606 23.250 1.00 97.19 89 TRP A N 1
ATOM 726 C CA . TRP A 1 89 ? -14.279 5.176 22.401 1.00 97.19 89 TRP A CA 1
ATOM 727 C C . TRP A 1 89 ? -13.144 4.656 23.274 1.00 97.19 89 TRP A C 1
ATOM 729 O O . TRP A 1 89 ? -12.681 5.358 24.172 1.00 97.19 89 TRP A O 1
ATOM 739 N N . LEU A 1 90 ? -12.720 3.419 23.033 1.00 97.00 90 LEU A N 1
ATOM 740 C CA . LEU A 1 90 ? -11.619 2.785 23.744 1.00 97.00 90 LEU A CA 1
ATOM 741 C C . LEU A 1 90 ? -10.399 2.687 22.837 1.00 97.00 90 LEU A C 1
ATOM 743 O O . LEU A 1 90 ? -10.506 2.280 21.679 1.00 97.00 90 LEU A O 1
ATOM 747 N N . TYR A 1 91 ? -9.239 3.015 23.396 1.00 97.19 91 TYR A N 1
ATOM 748 C CA . TYR A 1 91 ? -7.947 2.789 22.763 1.00 97.19 91 TYR A CA 1
ATOM 749 C C . TYR A 1 91 ? -7.736 1.305 22.452 1.00 97.19 91 TYR A C 1
ATOM 751 O O . TYR A 1 91 ? -7.935 0.448 23.314 1.00 97.19 91 TYR A O 1
ATOM 759 N N . VAL A 1 92 ? -7.301 1.020 21.224 1.00 96.31 92 VAL A N 1
ATOM 760 C CA . VAL A 1 92 ? -6.922 -0.325 20.780 1.00 96.31 92 VAL A CA 1
ATOM 761 C C . VAL A 1 92 ? -5.407 -0.422 20.649 1.00 96.31 92 VAL A C 1
ATOM 763 O O . VAL A 1 92 ? -4.788 -1.283 21.279 1.00 96.31 92 VAL A O 1
ATOM 766 N N . ARG A 1 93 ? -4.803 0.433 19.811 1.00 96.12 93 ARG A N 1
ATOM 767 C CA . ARG A 1 93 ? -3.358 0.430 19.545 1.00 96.12 93 ARG A CA 1
ATOM 768 C C . ARG A 1 93 ? -2.897 1.689 18.803 1.00 96.12 93 ARG A C 1
ATOM 770 O O . ARG A 1 93 ? -3.678 2.273 18.058 1.00 96.12 93 ARG A O 1
ATOM 777 N N . ASP A 1 94 ? -1.617 2.025 18.945 1.00 96.00 94 ASP A N 1
ATOM 778 C CA . ASP A 1 94 ? -0.882 2.910 18.038 1.00 96.00 94 ASP A CA 1
ATOM 779 C C . ASP A 1 94 ? -0.098 2.079 16.991 1.00 96.00 94 ASP A C 1
ATOM 781 O O . ASP A 1 94 ? 0.567 1.098 17.336 1.00 96.00 94 ASP A O 1
ATOM 785 N N . VAL A 1 95 ? -0.151 2.464 15.716 1.00 90.38 95 VAL A N 1
ATOM 786 C CA . VAL A 1 95 ? 0.592 1.838 14.604 1.00 90.38 95 VAL A CA 1
ATOM 787 C C . VAL A 1 95 ? 1.302 2.899 13.761 1.00 90.38 95 VAL A C 1
ATOM 789 O O . VAL A 1 95 ? 0.933 4.067 13.790 1.00 90.38 95 VAL A O 1
ATOM 792 N N . VAL A 1 96 ? 2.329 2.507 13.008 1.00 86.00 96 VAL A N 1
ATOM 793 C CA . VAL A 1 96 ? 3.086 3.430 12.134 1.00 86.00 96 VAL A CA 1
ATOM 794 C C . VAL A 1 96 ? 2.652 3.314 10.671 1.00 86.00 96 VAL A C 1
ATOM 796 O O . VAL A 1 96 ? 2.674 4.292 9.936 1.00 86.00 96 VAL A O 1
ATOM 799 N N . PHE A 1 97 ? 2.212 2.129 10.252 1.00 84.12 97 PHE A N 1
ATOM 800 C CA . PHE A 1 97 ? 1.793 1.873 8.877 1.00 84.12 97 PHE A CA 1
ATOM 801 C C . PHE A 1 97 ? 0.278 1.995 8.715 1.00 84.12 97 PHE A C 1
ATOM 803 O O . PHE A 1 97 ? -0.475 1.806 9.670 1.00 84.12 97 PHE A O 1
ATOM 810 N N . GLY A 1 98 ? -0.156 2.274 7.483 1.00 85.88 98 GLY A N 1
ATOM 811 C CA . GLY A 1 98 ? -1.548 2.514 7.090 1.00 85.88 98 GLY A CA 1
ATOM 812 C C . GLY A 1 98 ? -2.445 1.276 7.067 1.00 85.88 98 GLY A C 1
ATOM 813 O O . GLY A 1 98 ? -3.215 1.097 6.127 1.00 85.88 98 GLY A O 1
ATOM 814 N N . SER A 1 99 ? -2.285 0.371 8.033 1.00 86.06 99 SER A N 1
ATOM 815 C CA . SER A 1 99 ? -2.876 -0.966 8.022 1.00 86.06 99 SER A CA 1
ATOM 816 C C . SER A 1 99 ? -3.163 -1.470 9.435 1.00 86.06 99 SER A C 1
ATOM 818 O O . SER A 1 99 ? -2.316 -1.385 10.328 1.00 86.06 99 SER A O 1
ATOM 820 N N . PHE A 1 100 ? -4.349 -2.049 9.629 1.00 89.12 100 PHE A N 1
ATOM 821 C CA . PHE A 1 100 ? -4.733 -2.722 10.867 1.00 89.12 100 PHE A CA 1
ATOM 822 C C . PHE A 1 100 ? -5.650 -3.918 10.599 1.00 89.12 100 PHE A C 1
ATOM 824 O O . PHE A 1 100 ? -6.768 -3.758 10.118 1.00 89.12 100 PHE A O 1
ATOM 831 N N . LEU A 1 101 ? -5.185 -5.118 10.946 1.00 89.06 101 LEU A N 1
ATOM 832 C CA . LEU A 1 101 ? -5.947 -6.365 10.858 1.00 89.06 101 LEU A CA 1
ATOM 833 C C . LEU A 1 101 ? -6.484 -6.750 12.243 1.00 89.06 101 LEU A C 1
ATOM 835 O O . LEU A 1 101 ? -5.733 -6.730 13.220 1.00 89.06 101 LEU A O 1
ATOM 839 N N . ASN A 1 102 ? -7.761 -7.125 12.329 1.00 89.62 102 ASN A N 1
ATOM 840 C CA . ASN A 1 102 ? -8.385 -7.574 13.574 1.00 89.62 102 ASN A CA 1
ATOM 841 C C . ASN A 1 102 ? -9.498 -8.607 13.328 1.00 89.62 102 ASN A C 1
ATOM 843 O O . ASN A 1 102 ? -9.955 -8.780 12.203 1.00 89.62 102 ASN A O 1
ATOM 847 N N . HIS A 1 103 ? -9.962 -9.273 14.384 1.00 90.62 103 HIS A N 1
ATOM 848 C CA . HIS A 1 103 ? -11.082 -10.222 14.333 1.00 90.62 103 HIS A CA 1
ATOM 849 C C . HIS A 1 103 ? -12.407 -9.618 14.810 1.00 90.62 103 HIS A C 1
ATOM 851 O O . HIS A 1 103 ? -13.478 -10.078 14.422 1.00 90.62 103 HIS A O 1
ATOM 857 N N . ASP A 1 104 ? -12.344 -8.569 15.628 1.00 90.38 104 ASP A N 1
ATOM 858 C CA . ASP A 1 104 ? -13.533 -7.943 16.189 1.00 90.38 104 ASP A CA 1
ATOM 859 C C . ASP A 1 104 ? -14.140 -6.915 15.233 1.00 90.38 104 ASP A C 1
ATOM 861 O O . ASP A 1 104 ? -13.470 -5.981 14.805 1.00 90.38 104 ASP A O 1
ATOM 865 N N . GLY A 1 105 ? -15.439 -7.042 14.957 1.00 91.38 105 GLY A N 1
ATOM 866 C CA . GLY A 1 105 ? -16.212 -5.996 14.286 1.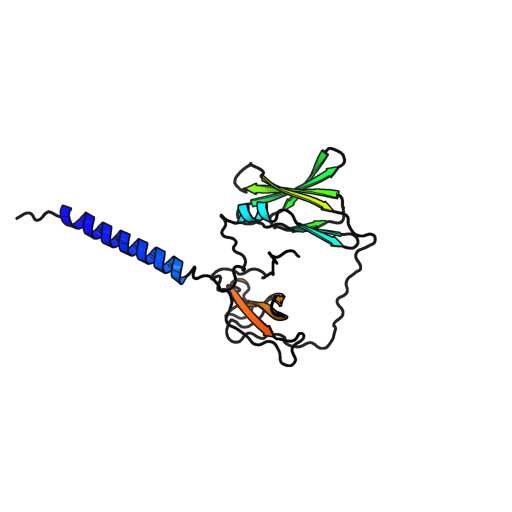00 91.38 105 GLY A CA 1
ATOM 867 C C . GLY A 1 105 ? -16.548 -4.823 15.208 1.00 91.38 105 GLY A C 1
ATOM 868 O O . GLY A 1 105 ? -16.318 -4.847 16.417 1.00 91.38 105 GLY A O 1
ATOM 869 N N . GLY A 1 106 ? -17.155 -3.786 14.656 1.00 94.38 106 GLY A N 1
ATOM 870 C CA . GLY A 1 106 ? -17.674 -2.642 15.389 1.00 94.38 106 GLY A CA 1
ATOM 871 C C . GLY A 1 106 ? -17.407 -1.333 14.667 1.00 94.38 106 GLY A C 1
ATOM 872 O O . GLY A 1 106 ? -17.028 -1.302 13.495 1.00 94.38 106 GLY A O 1
ATOM 873 N N . LYS A 1 107 ? -17.613 -0.239 15.398 1.00 97.44 107 LYS A N 1
ATOM 874 C CA . LYS A 1 107 ? -17.279 1.100 14.932 1.00 97.44 107 LYS A CA 1
ATOM 875 C C . LYS A 1 107 ? -15.844 1.425 15.338 1.00 97.44 107 LYS A C 1
ATOM 877 O O . LYS A 1 107 ? -15.511 1.360 16.520 1.00 97.44 107 LYS A O 1
ATOM 882 N N . TYR A 1 108 ? -15.013 1.761 14.365 1.00 97.94 108 TYR A N 1
ATOM 883 C CA . TYR A 1 108 ? -13.616 2.136 14.534 1.00 97.94 108 TYR A CA 1
ATOM 884 C C . TYR A 1 108 ? -13.396 3.578 14.107 1.00 97.94 108 TYR A C 1
ATOM 886 O O . TYR A 1 108 ? -14.091 4.076 13.221 1.00 97.94 108 TYR A O 1
ATOM 894 N N . ARG A 1 109 ? -12.395 4.224 14.702 1.00 97.75 109 ARG A N 1
ATOM 895 C CA . ARG A 1 109 ? -11.849 5.488 14.214 1.00 97.75 109 ARG A CA 1
ATOM 896 C C . ARG A 1 109 ? -10.331 5.477 14.261 1.00 97.75 109 ARG A C 1
ATOM 898 O O . ARG A 1 109 ? -9.742 4.876 15.163 1.00 97.75 109 ARG A O 1
ATOM 905 N N . VAL A 1 110 ? -9.723 6.129 13.279 1.00 98.00 110 VAL A N 1
ATOM 906 C CA . VAL A 1 110 ? -8.269 6.249 13.157 1.00 98.00 110 VAL A CA 1
ATOM 907 C C . VAL A 1 110 ? -7.888 7.717 13.229 1.00 98.00 110 VAL A C 1
ATOM 909 O O . VAL A 1 110 ? -8.426 8.545 12.493 1.00 98.00 110 VAL A O 1
ATOM 912 N N . TRP A 1 111 ? -6.941 8.025 14.103 1.00 97.81 111 TRP A N 1
ATOM 913 C CA . TRP A 1 111 ? -6.361 9.350 14.254 1.00 97.81 111 TRP A CA 1
ATOM 914 C C . TRP A 1 111 ? -4.907 9.331 13.819 1.00 97.81 111 TRP A C 1
ATOM 916 O O . TRP A 1 111 ? -4.184 8.419 14.202 1.00 97.81 111 TRP A O 1
ATOM 926 N N . ALA A 1 112 ? -4.461 10.347 13.097 1.00 96.31 112 ALA A N 1
ATOM 927 C CA . ALA A 1 112 ? -3.046 10.620 12.901 1.00 96.31 112 ALA A CA 1
ATOM 928 C C . ALA A 1 112 ? -2.554 11.599 13.964 1.00 96.31 112 ALA A C 1
ATOM 930 O O . ALA A 1 112 ? -3.266 12.541 14.311 1.00 96.31 112 ALA A O 1
ATOM 931 N N . ARG A 1 113 ? -1.331 11.403 14.445 1.00 95.12 113 ARG A N 1
ATOM 932 C CA . ARG A 1 113 ? -0.578 12.406 15.201 1.00 95.12 113 ARG A CA 1
ATOM 933 C C . ARG A 1 113 ? 0.836 12.531 14.635 1.00 95.12 113 ARG A C 1
ATOM 935 O O . ARG A 1 113 ? 1.417 11.504 14.277 1.00 95.12 113 ARG A O 1
ATOM 942 N N . PRO A 1 114 ? 1.428 13.732 14.587 1.00 93.25 114 PRO A N 1
ATOM 943 C CA . PRO A 1 114 ? 2.843 13.875 14.274 1.00 93.25 114 PRO A CA 1
ATOM 944 C C . PRO A 1 114 ? 3.707 13.160 15.323 1.00 93.25 114 PRO A C 1
ATOM 946 O O . PRO A 1 114 ? 3.376 13.146 16.505 1.00 93.25 114 PRO A O 1
ATOM 949 N N . LYS A 1 115 ? 4.856 12.607 14.932 1.00 90.81 115 LYS A N 1
ATOM 950 C CA . LYS A 1 115 ? 5.821 12.020 15.883 1.00 90.81 115 LYS A CA 1
ATOM 951 C C . LYS A 1 115 ? 6.414 13.055 16.838 1.00 90.81 115 LYS A C 1
ATOM 953 O O . LYS A 1 115 ? 6.730 12.722 17.975 1.00 90.81 115 LYS A O 1
ATOM 958 N N . ASN A 1 116 ? 6.540 14.295 16.367 1.00 89.19 116 ASN A N 1
ATOM 959 C CA . ASN A 1 116 ? 7.117 15.419 17.105 1.00 89.19 116 ASN A CA 1
ATOM 960 C C . ASN A 1 116 ? 6.049 16.432 17.559 1.00 89.19 116 ASN A C 1
ATOM 962 O O . ASN A 1 116 ? 6.356 17.609 17.734 1.00 89.19 116 ASN A O 1
ATOM 966 N N . GLY A 1 117 ? 4.790 16.010 17.690 1.00 84.19 117 GLY A N 1
ATOM 967 C CA . GLY A 1 117 ? 3.686 16.877 18.091 1.00 84.19 117 GLY A CA 1
ATOM 968 C C . GLY A 1 117 ? 2.565 16.097 18.769 1.00 84.19 117 GLY A C 1
ATOM 969 O O . GLY A 1 117 ? 2.535 14.870 18.731 1.00 84.19 117 GLY A O 1
ATOM 970 N N . ASP A 1 118 ? 1.634 16.827 19.379 1.00 81.88 118 ASP A N 1
ATOM 971 C CA . ASP A 1 118 ? 0.592 16.230 20.226 1.00 81.88 118 ASP A CA 1
ATOM 972 C C . ASP A 1 118 ? -0.820 16.328 19.633 1.00 81.88 118 ASP A C 1
ATOM 974 O O . ASP A 1 118 ? -1.765 15.754 20.175 1.00 81.88 118 ASP A O 1
ATOM 978 N N . GLU A 1 119 ? -0.991 17.047 18.522 1.00 91.81 119 GLU A N 1
ATOM 979 C CA . GLU A 1 119 ? -2.311 17.252 17.935 1.00 91.81 119 GLU A CA 1
ATOM 980 C C . GLU A 1 119 ? -2.755 16.026 17.131 1.00 91.81 119 GLU A C 1
ATOM 982 O O . GLU A 1 119 ? -2.099 15.599 16.178 1.00 91.81 119 GLU A O 1
ATOM 987 N N . PHE A 1 120 ? -3.899 15.468 17.526 1.00 92.81 120 PHE A N 1
ATOM 988 C CA . PHE A 1 120 ? -4.542 14.379 16.808 1.00 92.81 120 PHE A CA 1
ATOM 989 C C . PHE A 1 120 ? -5.487 14.927 15.742 1.00 92.81 120 PHE A C 1
ATOM 991 O O . PHE A 1 120 ? -6.357 15.753 16.018 1.00 92.81 120 PHE A O 1
ATOM 998 N N . ARG A 1 121 ? -5.387 14.373 14.538 1.00 94.81 121 ARG A N 1
ATOM 999 C CA . ARG A 1 121 ? -6.289 14.631 13.417 1.00 94.81 121 ARG A CA 1
ATOM 1000 C C . ARG A 1 121 ? -7.049 13.364 13.059 1.00 94.81 121 ARG A C 1
ATOM 1002 O O . ARG A 1 121 ? -6.445 12.315 12.849 1.00 94.81 121 ARG A O 1
ATOM 1009 N N . LEU A 1 122 ? -8.373 13.454 12.964 1.00 97.06 122 LEU A N 1
ATOM 1010 C CA . LEU A 1 122 ? -9.204 12.326 12.546 1.00 97.06 122 LEU A CA 1
ATOM 1011 C C . LEU A 1 122 ? -8.975 12.036 11.059 1.00 97.06 122 LEU A C 1
ATOM 1013 O O . LEU A 1 122 ? -9.143 12.923 10.225 1.00 97.06 122 LEU A O 1
ATOM 1017 N N . ILE A 1 123 ? -8.616 10.793 10.742 1.00 96.56 123 ILE A N 1
ATOM 1018 C CA . ILE A 1 123 ? -8.499 10.300 9.363 1.00 96.56 123 ILE A CA 1
ATOM 1019 C C . ILE A 1 123 ? -9.846 9.770 8.883 1.00 96.56 123 ILE A C 1
ATOM 1021 O O . ILE A 1 123 ? -10.250 10.008 7.750 1.00 96.56 123 ILE A O 1
ATOM 1025 N N . GLY A 1 124 ? -10.575 9.073 9.753 1.00 96.56 124 GLY A N 1
ATOM 1026 C CA . GLY A 1 124 ? -11.922 8.620 9.440 1.00 96.56 124 GLY A CA 1
ATOM 1027 C C . GLY A 1 124 ? -12.499 7.673 10.478 1.00 96.56 124 GLY A C 1
ATOM 1028 O O . GLY A 1 124 ? -11.788 7.147 11.338 1.00 96.56 124 GLY A O 1
ATOM 1029 N N . GLU A 1 125 ? -13.806 7.453 10.359 1.00 97.56 125 GLU A N 1
ATOM 1030 C CA . GLU A 1 125 ? -14.551 6.450 11.113 1.00 97.56 125 GLU A CA 1
ATOM 1031 C C . GLU A 1 125 ? -15.151 5.425 10.151 1.00 97.56 125 GLU A C 1
ATOM 1033 O O . GLU A 1 125 ? -15.631 5.778 9.075 1.00 97.56 125 GLU A O 1
ATOM 1038 N N . VAL A 1 126 ? -15.166 4.157 10.551 1.00 95.38 126 VAL A N 1
ATOM 1039 C CA . VAL A 1 126 ? -15.761 3.065 9.773 1.00 95.38 126 VAL A CA 1
ATOM 1040 C C . VAL A 1 126 ? -16.539 2.135 10.686 1.00 95.38 126 VAL A C 1
ATOM 1042 O O . VAL A 1 126 ? -16.141 1.886 11.821 1.00 95.38 126 VAL A O 1
ATOM 1045 N N . THR A 1 127 ? -17.659 1.608 10.196 1.00 96.19 127 THR A N 1
ATOM 1046 C CA . THR A 1 127 ? -18.389 0.527 10.870 1.00 96.19 127 THR A CA 1
ATOM 1047 C C . THR A 1 127 ? -18.231 -0.733 10.047 1.00 96.19 127 THR A C 1
ATOM 1049 O O . THR A 1 127 ? -18.550 -0.739 8.862 1.00 96.19 127 THR A O 1
ATOM 1052 N N . VAL A 1 128 ? -17.712 -1.782 10.671 1.00 93.00 128 VAL A N 1
ATOM 1053 C CA . VAL A 1 128 ? -17.337 -3.023 9.992 1.00 93.00 128 VAL A CA 1
ATOM 1054 C C . VAL A 1 128 ? -17.813 -4.216 10.796 1.00 93.00 128 VAL A C 1
ATOM 1056 O O . VAL A 1 128 ? -17.841 -4.176 12.024 1.00 93.00 128 VAL A O 1
ATOM 1059 N N . ALA A 1 129 ? -18.165 -5.297 10.120 1.00 91.75 129 ALA A N 1
ATOM 1060 C CA . ALA A 1 129 ? -18.465 -6.564 10.763 1.00 91.75 129 ALA A CA 1
ATOM 1061 C C . ALA A 1 129 ? -17.712 -7.669 10.019 1.00 91.75 129 ALA A C 1
ATOM 1063 O O . ALA A 1 129 ? -17.774 -7.694 8.789 1.00 91.75 129 ALA A O 1
ATOM 1064 N N . PRO A 1 130 ? -16.998 -8.566 10.720 1.00 87.25 130 PRO A N 1
ATOM 1065 C CA . PRO A 1 130 ? -16.454 -9.748 10.076 1.00 87.25 130 PRO A CA 1
ATOM 1066 C C . PRO A 1 130 ? -17.612 -10.571 9.512 1.00 87.25 130 PRO A C 1
ATOM 1068 O O . PRO A 1 130 ? -18.687 -10.658 10.116 1.00 87.25 130 PRO A O 1
ATOM 1071 N N . GLU A 1 131 ? -17.394 -11.200 8.364 1.00 86.75 131 GLU A N 1
ATOM 1072 C CA . GLU A 1 131 ? -18.378 -12.139 7.840 1.00 86.75 131 GLU A CA 1
ATOM 1073 C C . GLU A 1 131 ? -18.486 -13.339 8.788 1.00 86.75 131 GLU A C 1
ATOM 1075 O O . GLU A 1 131 ? -17.507 -13.749 9.424 1.00 86.75 131 GLU A O 1
ATOM 1080 N N . SER A 1 132 ? -19.682 -13.920 8.881 1.00 82.44 132 SER A N 1
ATOM 1081 C CA . SER A 1 132 ? -19.929 -15.069 9.748 1.00 82.44 132 SER A CA 1
ATOM 1082 C C . SER A 1 132 ? -19.046 -16.265 9.379 1.00 82.44 132 SER A C 1
ATOM 1084 O O . SER A 1 132 ? -18.912 -16.613 8.202 1.00 82.44 132 SER A O 1
ATOM 1086 N N . GLY A 1 133 ? -18.541 -16.956 10.400 1.00 77.75 133 GLY A N 1
ATOM 1087 C CA . GLY A 1 133 ? -17.709 -18.148 10.256 1.00 77.75 133 GLY A CA 1
ATOM 1088 C C . GLY A 1 133 ? -16.228 -17.872 10.506 1.00 77.75 133 GLY A C 1
ATOM 1089 O O . GLY A 1 133 ? -15.803 -16.738 10.701 1.00 77.75 133 GLY A O 1
ATOM 1090 N N . ILE A 1 134 ? -15.437 -18.940 10.532 1.00 74.94 134 ILE A N 1
ATOM 1091 C CA . ILE A 1 134 ? -13.981 -18.846 10.662 1.00 74.94 134 ILE A CA 1
ATOM 1092 C C . ILE A 1 134 ? -13.406 -18.562 9.276 1.00 74.94 134 ILE A C 1
ATOM 1094 O O . ILE A 1 134 ? -13.874 -19.142 8.289 1.00 74.94 134 ILE A O 1
ATOM 1098 N N . ALA A 1 135 ? -12.399 -17.684 9.210 1.00 72.69 135 ALA A N 1
ATOM 1099 C CA . ALA A 1 135 ? -11.602 -17.477 8.008 1.00 72.69 135 ALA A CA 1
ATOM 1100 C C . ALA A 1 135 ? -11.214 -18.848 7.450 1.00 72.69 135 ALA A C 1
ATOM 1102 O O . ALA A 1 135 ? -10.562 -19.617 8.164 1.00 72.69 135 ALA A O 1
ATOM 1103 N N . PRO A 1 136 ? -11.635 -19.215 6.228 1.00 69.44 136 PRO A N 1
ATOM 1104 C CA . PRO A 1 136 ? -11.181 -20.464 5.660 1.00 69.44 136 PRO A CA 1
ATOM 1105 C C . PRO A 1 136 ? -9.661 -20.386 5.613 1.00 69.44 136 PRO A C 1
ATOM 1107 O O . PRO A 1 136 ? -9.105 -19.360 5.216 1.00 69.44 136 PRO A O 1
ATOM 1110 N N . LEU A 1 137 ? -8.988 -21.456 6.030 1.00 71.38 137 LEU A N 1
ATOM 1111 C CA . LEU A 1 137 ? -7.566 -21.580 5.767 1.00 71.38 137 LEU A CA 1
ATOM 1112 C C . LEU A 1 137 ? -7.412 -21.576 4.244 1.00 71.38 137 LEU A C 1
ATOM 1114 O O . LEU A 1 137 ? -7.676 -22.584 3.586 1.00 71.38 137 LEU A O 1
ATOM 1118 N N . TYR A 1 138 ? -7.055 -20.422 3.681 1.00 67.50 138 TYR A N 1
ATOM 1119 C CA . TYR A 1 138 ? -6.785 -20.314 2.261 1.00 67.50 138 TYR A CA 1
ATOM 1120 C C . TYR A 1 138 ? -5.459 -21.013 2.011 1.00 67.50 138 TYR A C 1
ATOM 1122 O O . TYR A 1 138 ? -4.383 -20.465 2.242 1.00 67.50 138 TYR A O 1
ATOM 1130 N N . LYS A 1 139 ? -5.549 -22.271 1.592 1.00 76.44 139 LYS A N 1
ATOM 1131 C CA . LYS A 1 139 ? -4.410 -23.006 1.072 1.00 76.44 139 LYS A CA 1
ATOM 1132 C C . LYS A 1 139 ? -4.336 -22.677 -0.419 1.00 76.44 139 LYS A C 1
ATOM 1134 O O . LYS A 1 139 ? -5.181 -23.192 -1.155 1.00 76.44 139 LYS A O 1
ATOM 1139 N N . PRO A 1 140 ? -3.400 -21.820 -0.870 1.00 74.75 140 PRO A N 1
ATOM 1140 C CA . PRO A 1 140 ? -3.257 -21.549 -2.291 1.00 74.75 140 PRO A CA 1
ATOM 1141 C C . PRO A 1 140 ? -3.061 -22.879 -3.013 1.00 74.75 140 PRO A C 1
ATOM 1143 O O . PRO A 1 140 ? -2.199 -23.685 -2.653 1.00 74.75 140 PRO A O 1
ATOM 1146 N N . LEU A 1 141 ? -3.920 -23.134 -3.993 1.00 77.31 141 LEU A N 1
ATOM 1147 C CA . LEU A 1 141 ? -3.768 -24.272 -4.879 1.00 77.31 141 LEU A CA 1
ATOM 1148 C C . LEU A 1 141 ? -2.870 -23.823 -6.023 1.00 77.31 141 LEU A C 1
ATOM 1150 O O . LEU A 1 141 ? -3.144 -22.819 -6.679 1.00 77.31 141 LEU A O 1
ATOM 1154 N N . ILE A 1 142 ? -1.785 -24.560 -6.244 1.00 81.25 142 ILE A N 1
ATOM 1155 C CA . ILE A 1 142 ? -0.935 -24.362 -7.413 1.00 81.25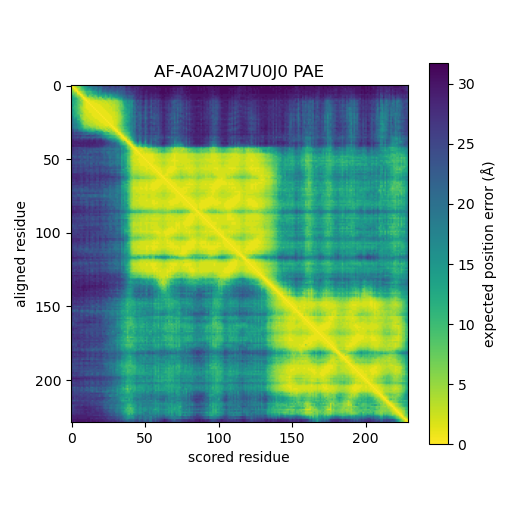 142 ILE A CA 1
ATOM 1156 C C . ILE A 1 142 ? -1.787 -24.741 -8.629 1.00 81.25 142 ILE A C 1
ATOM 1158 O O . ILE A 1 142 ? -2.072 -25.914 -8.852 1.00 81.25 142 ILE A O 1
ATOM 1162 N N . ALA A 1 143 ? -2.260 -23.731 -9.363 1.00 78.94 143 ALA A N 1
ATOM 1163 C CA . ALA A 1 143 ? -3.230 -23.888 -10.450 1.00 78.94 143 ALA A CA 1
ATOM 1164 C C . ALA A 1 143 ? -2.641 -24.535 -11.721 1.00 78.94 143 ALA A C 1
ATOM 1166 O O . ALA A 1 143 ? -3.372 -24.811 -12.669 1.00 78.94 143 ALA A O 1
ATOM 1167 N N . GLY A 1 144 ? -1.329 -24.766 -11.754 1.00 82.44 144 GLY A N 1
ATOM 1168 C CA . GLY A 1 144 ? -0.618 -25.402 -12.854 1.00 82.44 144 GLY A CA 1
ATOM 1169 C C . GLY A 1 144 ? 0.892 -25.296 -12.672 1.00 82.44 144 GLY A C 1
ATOM 1170 O O . GLY A 1 144 ? 1.369 -24.856 -11.627 1.00 82.44 144 GLY A O 1
ATOM 1171 N N . ASP A 1 145 ? 1.640 -25.681 -13.699 1.00 86.00 145 ASP A N 1
ATOM 1172 C CA . ASP A 1 145 ? 3.100 -25.657 -13.651 1.00 86.00 145 ASP A CA 1
ATOM 1173 C C . ASP A 1 145 ? 3.664 -24.242 -13.472 1.00 86.00 145 ASP A C 1
ATOM 1175 O O . ASP A 1 145 ? 3.121 -23.251 -13.984 1.00 86.00 145 ASP A O 1
ATOM 1179 N N . TRP A 1 146 ? 4.802 -24.169 -12.776 1.00 86.44 146 TRP A N 1
ATOM 1180 C CA . TRP A 1 146 ? 5.590 -22.950 -12.651 1.00 86.44 146 TRP A CA 1
ATOM 1181 C C . TRP A 1 146 ? 5.990 -22.439 -14.035 1.00 86.44 146 TRP A C 1
ATOM 1183 O O . TRP A 1 146 ? 6.590 -23.159 -14.831 1.00 86.44 146 TRP A O 1
ATOM 1193 N N . ARG A 1 147 ? 5.677 -21.171 -14.308 1.00 87.56 147 ARG A N 1
ATOM 1194 C CA . ARG A 1 147 ? 6.046 -20.485 -15.547 1.00 87.56 147 ARG A CA 1
ATOM 1195 C C . ARG A 1 147 ? 6.575 -19.095 -15.241 1.00 87.56 147 ARG A C 1
ATOM 1197 O O . ARG A 1 147 ? 6.057 -18.409 -14.361 1.00 87.56 147 ARG A O 1
ATOM 1204 N N . THR A 1 148 ? 7.579 -18.667 -15.990 1.00 90.19 148 THR A N 1
ATOM 1205 C CA . THR A 1 148 ? 8.102 -17.306 -15.890 1.00 90.19 148 THR A CA 1
ATOM 1206 C C . THR A 1 148 ? 7.104 -16.333 -16.510 1.00 90.19 148 THR A C 1
ATOM 1208 O O . THR A 1 148 ? 6.801 -16.421 -17.697 1.00 90.19 148 THR A O 1
ATOM 1211 N N . LEU A 1 149 ? 6.588 -15.399 -15.706 1.00 93.00 149 LEU A N 1
ATOM 1212 C CA . LEU A 1 149 ? 5.748 -14.308 -16.205 1.00 93.00 149 LEU A CA 1
ATOM 1213 C C . LEU A 1 149 ? 6.591 -13.178 -16.784 1.00 93.00 149 LEU A C 1
ATOM 1215 O O . LEU A 1 149 ? 6.267 -12.674 -17.847 1.00 93.00 149 LEU A O 1
ATOM 1219 N N . LEU A 1 150 ? 7.670 -12.793 -16.111 1.00 92.81 150 LEU A N 1
ATOM 1220 C CA . LEU A 1 150 ? 8.598 -11.766 -16.565 1.00 92.81 150 LEU A CA 1
ATOM 1221 C C . LEU A 1 150 ? 9.973 -12.064 -15.970 1.00 92.81 150 LEU A C 1
ATOM 1223 O O . LEU A 1 150 ? 10.079 -12.363 -14.782 1.00 92.81 150 LEU A O 1
ATOM 1227 N N . LYS A 1 151 ? 11.013 -11.950 -16.792 1.00 91.75 151 LYS A N 1
ATOM 1228 C CA . LYS A 1 151 ? 12.393 -11.799 -16.340 1.00 91.75 151 LYS A CA 1
ATOM 1229 C C . LYS A 1 151 ? 12.889 -10.477 -16.924 1.00 91.75 151 LYS A C 1
ATOM 1231 O O . LYS A 1 151 ? 13.009 -10.408 -18.144 1.00 91.75 151 LYS A O 1
ATOM 1236 N N . PRO A 1 152 ? 13.086 -9.432 -16.108 1.00 89.38 152 PRO A N 1
ATOM 1237 C CA . PRO A 1 152 ? 13.595 -8.164 -16.608 1.00 89.38 152 PRO A CA 1
ATOM 1238 C C . PRO A 1 152 ? 14.987 -8.367 -17.209 1.00 89.38 152 PRO A C 1
ATOM 1240 O O . PRO A 1 152 ? 15.799 -9.114 -16.660 1.00 89.38 152 PRO A O 1
ATOM 1243 N N . GLU A 1 153 ? 15.243 -7.734 -18.347 1.00 89.31 153 GLU A N 1
ATOM 1244 C CA . GLU A 1 153 ? 16.563 -7.694 -18.987 1.00 89.31 153 GLU A CA 1
ATOM 1245 C C . GLU A 1 153 ? 17.050 -6.251 -19.147 1.00 89.31 153 GLU A C 1
ATOM 1247 O O . GLU A 1 153 ? 18.255 -6.001 -19.213 1.00 89.31 153 GLU A O 1
ATOM 1252 N N . LYS A 1 154 ? 16.123 -5.285 -19.188 1.00 87.19 154 LYS A N 1
ATOM 1253 C CA . LYS A 1 154 ? 16.439 -3.862 -19.338 1.00 87.19 154 LYS A CA 1
ATOM 1254 C C . LYS A 1 154 ? 16.497 -3.155 -17.996 1.00 87.19 154 LYS A C 1
ATOM 1256 O O . LYS A 1 154 ? 17.458 -2.428 -17.730 1.00 87.19 154 LYS A O 1
ATOM 1261 N N . SER A 1 155 ? 15.480 -3.313 -17.152 1.00 85.88 155 SER A N 1
ATOM 1262 C CA . SER A 1 155 ? 15.354 -2.511 -15.932 1.00 85.88 155 SER A CA 1
ATOM 1263 C C . SER A 1 155 ? 16.074 -3.110 -14.721 1.00 85.88 155 SER A C 1
ATOM 1265 O O . SER A 1 155 ? 16.589 -2.338 -13.917 1.00 85.88 155 SER A O 1
ATOM 1267 N N . GLY A 1 156 ? 16.275 -4.427 -14.651 1.00 86.81 156 GLY A N 1
ATOM 1268 C CA . GLY A 1 156 ? 17.033 -5.073 -13.573 1.00 86.81 156 GLY A CA 1
ATOM 1269 C C . GLY A 1 156 ? 17.220 -6.576 -13.774 1.00 86.81 156 GLY A C 1
ATOM 1270 O O . GLY A 1 156 ? 17.063 -7.061 -14.888 1.00 86.81 156 GLY A O 1
ATOM 1271 N N . TYR A 1 157 ? 17.592 -7.297 -12.712 1.00 86.56 157 TYR A N 1
ATOM 1272 C CA . TYR A 1 157 ? 17.929 -8.732 -12.773 1.00 86.56 157 TYR A CA 1
ATOM 1273 C C . TYR A 1 157 ? 16.823 -9.671 -12.271 1.00 86.56 157 TYR A C 1
ATOM 1275 O O . TYR A 1 157 ? 16.801 -10.850 -12.633 1.00 86.56 157 TYR A O 1
ATOM 1283 N N . TYR A 1 158 ? 15.910 -9.173 -11.435 1.00 87.88 158 TYR A N 1
ATOM 1284 C CA . TYR A 1 158 ? 14.861 -9.971 -10.793 1.00 87.88 158 TYR A CA 1
ATOM 1285 C C . TYR A 1 158 ? 13.587 -9.158 -10.550 1.00 87.88 158 TYR A C 1
ATOM 1287 O O . TYR A 1 158 ? 13.542 -7.962 -10.811 1.00 87.88 158 TYR A O 1
ATOM 1295 N N . ILE A 1 159 ? 12.542 -9.818 -10.058 1.00 88.69 159 ILE A N 1
ATOM 1296 C CA . ILE A 1 159 ? 11.338 -9.171 -9.538 1.00 88.69 159 ILE A CA 1
ATOM 1297 C C . ILE A 1 159 ? 11.207 -9.559 -8.071 1.00 88.69 159 ILE A C 1
ATOM 1299 O O . ILE A 1 159 ? 11.121 -10.749 -7.766 1.00 88.69 159 ILE A O 1
ATOM 1303 N N . ASN A 1 160 ? 11.170 -8.570 -7.188 1.00 86.44 160 ASN A N 1
ATOM 1304 C CA . ASN A 1 160 ? 10.684 -8.709 -5.820 1.00 86.44 160 ASN A CA 1
ATOM 1305 C C . ASN A 1 160 ? 9.450 -7.818 -5.645 1.00 86.44 160 ASN A C 1
ATOM 1307 O O . ASN A 1 160 ? 9.230 -6.956 -6.494 1.00 86.44 160 ASN A O 1
ATOM 1311 N N . ASP A 1 161 ? 8.641 -8.078 -4.612 1.00 85.00 161 ASP A N 1
ATOM 1312 C CA . ASP A 1 161 ? 7.475 -7.282 -4.207 1.00 85.00 161 ASP A CA 1
ATOM 1313 C C . ASP A 1 161 ? 6.695 -6.703 -5.394 1.00 85.00 161 ASP A C 1
ATOM 1315 O O . ASP A 1 161 ? 7.002 -5.640 -5.933 1.00 85.00 161 ASP A O 1
ATOM 1319 N N . HIS A 1 162 ? 5.686 -7.440 -5.852 1.00 89.06 162 HIS A N 1
ATOM 1320 C CA . HIS A 1 162 ? 5.050 -7.182 -7.138 1.00 89.06 162 HIS A CA 1
ATOM 1321 C C . HIS A 1 162 ? 3.530 -7.152 -7.052 1.00 89.06 162 HIS A C 1
ATOM 1323 O O . HIS A 1 162 ? 2.914 -7.813 -6.218 1.00 89.06 162 HIS A O 1
ATOM 1329 N N . THR A 1 163 ? 2.932 -6.440 -8.002 1.00 87.94 163 THR A N 1
ATOM 1330 C CA . THR A 1 163 ? 1.495 -6.440 -8.257 1.00 87.94 163 THR A CA 1
ATOM 1331 C C . THR A 1 163 ? 1.228 -6.833 -9.703 1.00 87.94 163 THR A C 1
ATOM 1333 O O . THR A 1 163 ? 1.880 -6.360 -10.636 1.00 87.94 163 THR A O 1
ATOM 1336 N N . ILE A 1 164 ? 0.233 -7.700 -9.886 1.00 88.88 164 ILE A N 1
ATOM 1337 C CA . ILE A 1 164 ? -0.326 -8.050 -11.191 1.00 88.88 164 ILE A CA 1
ATOM 1338 C C . ILE A 1 164 ? -1.762 -7.537 -11.234 1.00 88.88 164 ILE A C 1
ATOM 1340 O O . ILE A 1 164 ? -2.547 -7.813 -10.329 1.00 88.88 164 ILE A O 1
ATOM 1344 N N . PHE A 1 165 ? -2.115 -6.799 -12.280 1.00 86.88 165 PHE A N 1
ATOM 1345 C CA . PHE A 1 165 ? -3.442 -6.211 -12.434 1.00 86.88 165 PHE A CA 1
ATOM 1346 C C . PHE A 1 165 ? -3.828 -6.079 -13.904 1.00 86.88 165 PHE A C 1
ATOM 1348 O O . PHE A 1 165 ? -2.970 -6.061 -14.783 1.00 86.88 165 PHE A O 1
ATOM 1355 N N . GLN A 1 166 ? -5.125 -5.962 -14.171 1.00 86.06 166 GLN A N 1
ATOM 1356 C CA . GLN A 1 166 ? -5.631 -5.580 -15.483 1.00 86.06 166 GLN A CA 1
ATOM 1357 C C . GLN A 1 166 ? -5.937 -4.080 -15.473 1.00 86.06 166 GLN A C 1
ATOM 1359 O O . GLN A 1 166 ? -6.651 -3.597 -14.591 1.00 86.06 166 GLN A O 1
ATOM 1364 N N . ASP A 1 167 ? -5.371 -3.332 -16.417 1.00 82.94 167 ASP A N 1
ATOM 1365 C CA . ASP A 1 167 ? -5.638 -1.903 -16.545 1.00 82.94 167 ASP A CA 1
ATOM 1366 C C . ASP A 1 167 ? -7.005 -1.626 -17.201 1.00 82.94 167 ASP A C 1
ATOM 1368 O O . ASP A 1 167 ? -7.704 -2.530 -17.667 1.00 82.94 167 ASP A O 1
ATOM 1372 N N . LYS A 1 168 ? -7.402 -0.349 -17.262 1.00 79.38 168 LYS A N 1
ATOM 1373 C CA . LYS A 1 168 ? -8.695 0.073 -17.832 1.00 79.38 168 LYS A CA 1
ATOM 1374 C C . LYS A 1 168 ? -8.881 -0.268 -19.317 1.00 79.38 168 LYS A C 1
ATOM 1376 O O . LYS A 1 168 ? -10.003 -0.219 -19.809 1.00 79.38 168 LYS A O 1
ATOM 1381 N N . THR A 1 169 ? -7.798 -0.562 -20.033 1.00 81.19 169 THR A N 1
ATOM 1382 C CA . THR A 1 169 ? -7.820 -0.948 -21.451 1.00 81.19 169 THR A CA 1
ATOM 1383 C C . THR A 1 169 ? -7.938 -2.461 -21.638 1.00 81.19 169 THR A C 1
ATOM 1385 O O . THR A 1 169 ? -8.027 -2.932 -22.767 1.00 81.19 169 THR A O 1
ATOM 1388 N N . GLY A 1 170 ? -7.971 -3.228 -20.542 1.00 84.00 170 GLY A N 1
ATOM 1389 C CA . GLY A 1 170 ? -8.013 -4.687 -20.564 1.00 84.00 170 GLY A CA 1
ATOM 1390 C C . GLY A 1 170 ? -6.631 -5.342 -20.644 1.00 84.00 170 GLY A C 1
ATOM 1391 O O . GLY A 1 170 ? -6.555 -6.570 -20.690 1.00 84.00 170 GLY A O 1
ATOM 1392 N N . VAL A 1 171 ? -5.545 -4.564 -20.623 1.00 89.06 171 VAL A N 1
ATOM 1393 C CA . VAL A 1 171 ? -4.171 -5.079 -20.697 1.00 89.06 171 VAL A CA 1
ATOM 1394 C C . VAL A 1 171 ? -3.699 -5.496 -19.309 1.00 89.06 171 VAL A C 1
ATOM 1396 O O . VAL A 1 171 ? -3.821 -4.744 -18.340 1.00 89.06 171 VAL A O 1
ATOM 1399 N N . TRP A 1 172 ? -3.129 -6.694 -19.208 1.00 91.94 172 TRP A N 1
ATOM 1400 C CA . TRP A 1 172 ? -2.493 -7.174 -17.989 1.00 91.94 172 TRP A CA 1
ATOM 1401 C C . TRP A 1 172 ? -1.123 -6.543 -17.815 1.00 91.94 172 TRP A C 1
ATOM 1403 O O . TRP A 1 172 ? -0.312 -6.499 -18.743 1.00 91.94 172 TRP A O 1
ATOM 1413 N N . ARG A 1 173 ? -0.861 -6.091 -16.596 1.00 90.94 173 ARG A N 1
ATOM 1414 C CA . ARG A 1 173 ? 0.390 -5.484 -16.175 1.00 90.94 173 ARG A CA 1
ATOM 1415 C C . ARG A 1 173 ? 0.937 -6.247 -14.988 1.00 90.94 173 ARG A C 1
ATOM 1417 O O . ARG A 1 173 ? 0.214 -6.495 -14.026 1.00 90.94 173 ARG A O 1
ATOM 1424 N N . LEU A 1 174 ? 2.210 -6.599 -15.070 1.00 91.81 174 LEU A N 1
ATOM 1425 C CA . LEU A 1 174 ? 3.026 -6.950 -13.922 1.00 91.81 174 LEU A CA 1
ATOM 1426 C C . LEU A 1 174 ? 3.932 -5.774 -13.639 1.00 91.81 174 LEU A C 1
ATOM 1428 O O . LEU A 1 174 ? 4.542 -5.207 -14.546 1.00 91.81 174 LEU A O 1
ATOM 1432 N N . LEU A 1 175 ? 4.046 -5.456 -12.370 1.00 88.69 175 LEU A N 1
ATOM 1433 C CA . LEU A 1 175 ? 4.979 -4.474 -11.900 1.00 88.69 175 LEU A CA 1
ATOM 1434 C C . LEU A 1 175 ? 5.612 -4.973 -10.620 1.00 88.69 175 LEU A C 1
ATOM 1436 O O . LEU A 1 175 ? 4.897 -5.386 -9.713 1.00 88.69 175 LEU A O 1
ATOM 1440 N N . GLY A 1 176 ? 6.929 -4.892 -10.536 1.00 88.62 176 GLY A N 1
ATOM 1441 C CA . GLY A 1 176 ? 7.636 -5.216 -9.310 1.00 88.62 176 GLY A CA 1
ATOM 1442 C C . GLY A 1 176 ? 8.897 -4.402 -9.149 1.00 88.62 176 GLY A C 1
ATOM 1443 O O . GLY A 1 176 ? 9.384 -3.778 -10.101 1.00 88.62 176 GLY A O 1
ATOM 1444 N N . ILE A 1 177 ? 9.396 -4.418 -7.924 1.00 87.88 177 ILE A N 1
ATOM 1445 C CA . ILE A 1 177 ? 10.670 -3.815 -7.584 1.00 87.88 177 ILE A CA 1
ATOM 1446 C C . ILE A 1 177 ? 11.787 -4.673 -8.173 1.00 87.88 177 ILE A C 1
ATOM 1448 O O . ILE A 1 177 ? 11.688 -5.900 -8.273 1.00 87.88 177 ILE A O 1
ATOM 1452 N N . THR A 1 178 ? 12.854 -4.019 -8.604 1.00 87.69 178 THR A N 1
ATOM 1453 C CA . THR A 1 178 ? 14.038 -4.676 -9.133 1.00 87.69 178 THR A CA 1
ATOM 1454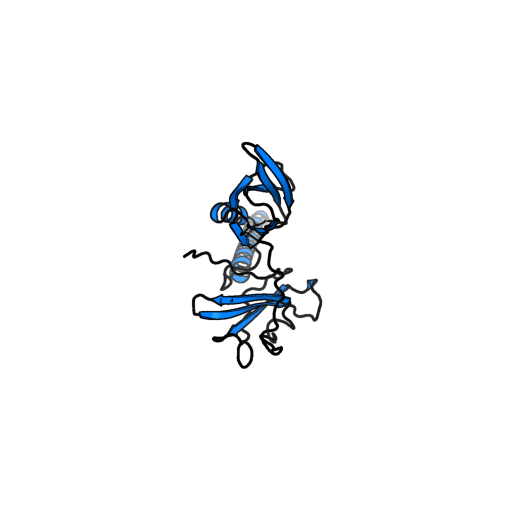 C C . THR A 1 178 ? 15.305 -3.933 -8.735 1.00 87.69 178 THR A C 1
ATOM 1456 O O . THR A 1 178 ? 15.281 -2.781 -8.287 1.00 87.69 178 THR A O 1
ATOM 1459 N N . SER A 1 179 ? 16.435 -4.598 -8.942 1.00 84.69 179 SER A N 1
ATOM 1460 C CA . SER A 1 179 ? 17.757 -4.023 -8.777 1.00 84.69 179 SER A CA 1
ATOM 1461 C C . SER A 1 179 ? 18.645 -4.283 -9.993 1.00 84.69 179 SER A C 1
ATOM 1463 O O . SER A 1 179 ? 18.465 -5.246 -10.745 1.00 84.69 179 SER A O 1
ATOM 1465 N N . LYS A 1 180 ? 19.636 -3.403 -10.173 1.00 84.38 180 LYS A N 1
ATOM 1466 C CA . LYS A 1 180 ? 20.772 -3.595 -11.084 1.00 84.38 180 LYS A CA 1
ATOM 1467 C C . LYS A 1 180 ? 21.859 -4.493 -10.483 1.00 84.38 180 LYS A C 1
ATOM 1469 O O . LYS A 1 180 ? 22.813 -4.816 -11.186 1.00 84.38 180 LYS A O 1
ATOM 1474 N N . SER A 1 181 ? 21.745 -4.872 -9.214 1.00 79.50 181 SER A N 1
ATOM 1475 C CA . SER A 1 181 ? 22.564 -5.906 -8.584 1.00 79.50 181 SER A CA 1
ATOM 1476 C C . SER A 1 181 ? 21.729 -7.156 -8.319 1.00 79.50 181 SER A C 1
ATOM 1478 O O . SER A 1 181 ? 20.500 -7.127 -8.349 1.00 79.50 181 SER A O 1
ATOM 1480 N N . ASP A 1 182 ? 22.406 -8.275 -8.084 1.00 76.94 182 ASP A N 1
ATOM 1481 C CA . ASP A 1 182 ? 21.763 -9.525 -7.692 1.00 76.94 182 ASP A CA 1
ATOM 1482 C C . ASP A 1 182 ? 21.620 -9.576 -6.161 1.00 76.94 182 ASP A C 1
ATOM 1484 O O . ASP A 1 182 ? 22.605 -9.415 -5.440 1.00 76.94 182 ASP A O 1
ATOM 1488 N N . GLY A 1 183 ? 20.395 -9.766 -5.666 1.00 69.50 183 GLY A N 1
ATOM 1489 C CA . GLY A 1 183 ? 20.115 -10.124 -4.269 1.00 69.50 183 GLY A CA 1
ATOM 1490 C C . GLY A 1 183 ? 20.359 -9.078 -3.167 1.00 69.50 183 GLY A C 1
ATOM 1491 O O . GLY A 1 183 ? 20.123 -9.400 -2.003 1.00 69.50 183 GLY A O 1
ATOM 1492 N N . ASP A 1 184 ? 20.802 -7.852 -3.471 1.00 76.50 184 ASP A N 1
ATOM 1493 C CA . ASP A 1 184 ? 20.893 -6.774 -2.470 1.00 76.50 184 ASP A CA 1
ATOM 1494 C C . ASP A 1 184 ? 19.584 -5.980 -2.393 1.00 76.50 184 ASP A C 1
ATOM 1496 O O . ASP A 1 184 ? 19.281 -5.163 -3.266 1.00 76.50 184 ASP A O 1
ATOM 1500 N N . PHE A 1 185 ? 18.830 -6.194 -1.313 1.00 71.56 185 PHE A N 1
ATOM 1501 C CA . PHE A 1 185 ? 17.573 -5.491 -1.059 1.00 71.56 185 PHE A CA 1
ATOM 1502 C C . PHE A 1 185 ? 17.762 -3.972 -0.889 1.00 71.56 185 PHE A C 1
ATOM 1504 O O . PHE A 1 185 ? 16.851 -3.207 -1.169 1.00 71.56 185 PHE A O 1
ATOM 1511 N N . ASN A 1 186 ? 18.942 -3.478 -0.490 1.00 75.50 186 ASN A N 1
ATOM 1512 C CA . ASN A 1 186 ? 19.174 -2.026 -0.379 1.00 75.50 186 ASN A CA 1
ATOM 1513 C C . ASN A 1 186 ? 19.330 -1.345 -1.746 1.00 75.50 186 ASN A C 1
ATOM 1515 O O . ASN A 1 186 ? 19.300 -0.114 -1.852 1.00 75.50 186 ASN A O 1
ATOM 1519 N N . ALA A 1 187 ? 19.522 -2.142 -2.795 1.00 77.88 187 ALA A N 1
ATOM 1520 C CA . ALA A 1 187 ? 19.660 -1.691 -4.168 1.00 77.88 187 ALA A CA 1
ATOM 1521 C C . ALA A 1 187 ? 18.347 -1.823 -4.965 1.00 77.88 187 ALA A C 1
ATOM 1523 O O . ALA A 1 187 ? 18.346 -1.586 -6.176 1.00 77.88 187 ALA A O 1
ATOM 1524 N N . GLU A 1 188 ? 17.242 -2.188 -4.310 1.00 79.94 188 GLU A N 1
ATOM 1525 C CA . GLU A 1 188 ? 15.882 -2.245 -4.854 1.00 79.94 188 GLU A CA 1
ATOM 1526 C C . GLU A 1 188 ? 15.310 -0.835 -5.053 1.00 79.94 188 GLU A C 1
ATOM 1528 O O . GLU A 1 188 ? 14.476 -0.354 -4.295 1.00 79.94 188 GLU A O 1
ATOM 1533 N N . LYS A 1 189 ? 15.821 -0.128 -6.062 1.00 76.94 189 LYS A N 1
ATOM 1534 C CA . LYS A 1 189 ? 15.489 1.284 -6.334 1.00 76.94 189 LYS A CA 1
ATOM 1535 C C . LYS A 1 189 ? 14.729 1.504 -7.637 1.00 76.94 189 LYS A C 1
ATOM 1537 O O . LYS A 1 189 ? 14.351 2.626 -7.970 1.00 76.94 189 LYS A O 1
ATOM 1542 N N . TYR A 1 190 ? 14.548 0.430 -8.398 1.00 77.44 190 TYR A N 1
ATOM 1543 C CA . TYR A 1 190 ? 14.030 0.466 -9.756 1.00 77.44 190 TYR A CA 1
ATOM 1544 C C . TYR A 1 190 ? 12.754 -0.351 -9.853 1.00 77.44 190 TYR A C 1
ATOM 1546 O O . TYR A 1 190 ? 12.519 -1.267 -9.067 1.00 77.44 190 TYR A O 1
ATOM 1554 N N . PHE A 1 191 ? 11.972 -0.074 -10.889 1.00 85.94 191 PHE A N 1
ATOM 1555 C CA . PHE A 1 191 ? 10.825 -0.894 -11.242 1.00 85.94 191 PHE A CA 1
ATOM 1556 C C . PHE A 1 191 ? 11.048 -1.641 -12.548 1.00 85.94 191 PHE A C 1
ATOM 1558 O O . PHE A 1 191 ? 11.753 -1.192 -13.451 1.00 85.94 191 PHE A O 1
ATOM 1565 N N . ALA A 1 192 ? 10.392 -2.784 -12.668 1.00 89.50 192 ALA A N 1
ATOM 1566 C CA . ALA A 1 192 ? 10.277 -3.520 -13.911 1.00 89.50 192 ALA A CA 1
ATOM 1567 C C . ALA A 1 192 ? 8.808 -3.720 -14.260 1.00 89.50 192 ALA A C 1
ATOM 1569 O O . ALA A 1 192 ? 8.005 -4.105 -13.409 1.00 89.50 192 ALA A O 1
ATOM 1570 N N . VAL A 1 193 ? 8.473 -3.462 -15.522 1.00 90.56 193 VAL A N 1
ATOM 1571 C CA . VAL A 1 193 ? 7.097 -3.486 -16.016 1.00 90.56 193 VAL A CA 1
ATOM 1572 C C . VAL A 1 193 ? 6.983 -4.545 -17.100 1.00 90.56 193 VAL A C 1
ATOM 1574 O O . VAL A 1 193 ? 7.675 -4.485 -18.115 1.00 90.56 193 VAL A O 1
ATOM 1577 N N . GLY A 1 194 ? 6.081 -5.498 -16.897 1.00 93.25 194 GLY A N 1
ATOM 1578 C CA . GLY A 1 194 ? 5.662 -6.464 -17.904 1.00 93.25 194 GLY A CA 1
ATOM 1579 C C . GLY A 1 194 ? 4.251 -6.157 -18.377 1.00 93.25 194 GLY A C 1
ATOM 1580 O O . GLY A 1 194 ? 3.381 -5.850 -17.564 1.00 93.25 194 GLY A O 1
ATOM 1581 N N . VAL A 1 195 ? 4.002 -6.274 -19.679 1.00 93.62 195 VAL A N 1
ATOM 1582 C CA . VAL A 1 195 ? 2.655 -6.153 -20.252 1.00 93.62 195 VAL A CA 1
ATOM 1583 C C . VAL A 1 195 ? 2.271 -7.389 -21.059 1.00 93.62 195 VAL A C 1
ATOM 1585 O O . VAL A 1 195 ? 3.107 -7.984 -21.747 1.00 93.62 195 VAL A O 1
ATOM 1588 N N . SER A 1 196 ? 0.998 -7.773 -20.998 1.00 95.19 196 SER A N 1
ATOM 1589 C CA . SER A 1 196 ? 0.421 -8.812 -21.853 1.00 95.19 196 SER A CA 1
ATOM 1590 C C . SER A 1 196 ? -1.068 -8.581 -22.093 1.00 95.19 196 SER A C 1
ATOM 1592 O O . SER A 1 196 ? -1.789 -8.110 -21.220 1.00 95.19 196 SER A O 1
ATOM 1594 N N . GLU A 1 197 ? -1.557 -8.952 -23.271 1.00 94.56 197 GLU A N 1
ATOM 1595 C CA . GLU A 1 197 ? -2.992 -8.931 -23.586 1.00 94.56 197 GLU A CA 1
ATOM 1596 C C . GLU A 1 197 ? -3.743 -10.110 -22.942 1.00 94.56 197 GLU A C 1
ATOM 1598 O O . GLU A 1 197 ? -4.966 -10.085 -22.824 1.00 94.56 197 GLU A O 1
ATOM 1603 N N . LYS A 1 198 ? -3.019 -11.141 -22.486 1.00 92.06 198 LYS A N 1
ATOM 1604 C CA . LYS A 1 198 ? -3.575 -12.385 -21.944 1.00 92.06 198 LYS A CA 1
ATOM 1605 C C . LYS A 1 198 ? -2.934 -12.732 -20.605 1.00 92.06 198 LYS A C 1
ATOM 1607 O O . LYS A 1 198 ? -1.731 -12.566 -20.415 1.00 92.06 198 LYS A O 1
ATOM 1612 N N . PHE A 1 199 ? -3.729 -13.299 -19.700 1.00 90.19 199 PHE A N 1
ATOM 1613 C CA . PHE A 1 199 ? -3.226 -13.866 -18.455 1.00 90.19 199 PHE A CA 1
ATOM 1614 C C . PHE A 1 199 ? -3.796 -15.273 -18.202 1.00 90.19 199 PHE A C 1
ATOM 1616 O O . PHE A 1 199 ? -5.015 -15.440 -18.251 1.00 90.19 199 PHE A O 1
ATOM 1623 N N . PRO A 1 200 ? -2.949 -16.284 -17.923 1.00 88.75 200 PRO A N 1
ATOM 1624 C CA . PRO A 1 200 ? -1.488 -16.234 -18.000 1.00 88.75 200 PRO A CA 1
ATOM 1625 C C . PRO A 1 200 ? -1.001 -16.072 -19.458 1.00 88.75 200 PRO A C 1
ATOM 1627 O O . PRO A 1 200 ? -1.668 -16.552 -20.379 1.00 88.75 200 PRO A O 1
ATOM 1630 N N . PRO A 1 201 ? 0.149 -15.414 -19.687 1.00 89.94 201 PRO A N 1
ATOM 1631 C CA . PRO A 1 201 ? 0.728 -15.289 -21.020 1.00 89.94 201 PRO A CA 1
ATOM 1632 C C . PRO A 1 201 ? 1.263 -16.637 -21.525 1.00 89.94 201 PRO A C 1
ATOM 1634 O O . PRO A 1 201 ? 1.691 -17.482 -20.733 1.00 89.94 201 PRO A O 1
ATOM 1637 N N . ASP A 1 202 ? 1.284 -16.816 -22.848 1.00 89.06 202 ASP A N 1
ATOM 1638 C CA . ASP A 1 202 ? 1.792 -18.040 -23.484 1.00 89.06 202 ASP A CA 1
ATOM 1639 C C . ASP A 1 202 ? 3.333 -18.091 -23.513 1.00 89.06 202 ASP A C 1
ATOM 1641 O O . ASP A 1 202 ? 3.916 -19.160 -23.359 1.00 89.06 202 ASP A O 1
ATOM 1645 N N . SER A 1 203 ? 3.999 -16.938 -23.649 1.00 89.50 203 SER A N 1
ATOM 1646 C CA . SER A 1 203 ? 5.464 -16.819 -23.765 1.00 89.50 203 SER A CA 1
ATOM 1647 C C . SER A 1 203 ? 6.072 -15.795 -22.795 1.00 89.50 203 SER A C 1
ATOM 1649 O O . SER A 1 203 ? 7.102 -15.193 -23.092 1.00 89.50 203 SER A O 1
ATOM 1651 N N . GLY A 1 204 ? 5.413 -15.552 -21.660 1.00 92.88 204 GLY A N 1
ATOM 1652 C CA . GLY A 1 204 ? 5.762 -14.459 -20.748 1.00 92.88 204 GLY A CA 1
ATOM 1653 C C . GLY A 1 204 ? 5.224 -13.094 -21.196 1.00 92.88 204 GLY A C 1
ATOM 1654 O O . GLY A 1 204 ? 4.596 -12.944 -22.245 1.00 92.88 204 GLY A O 1
ATOM 1655 N N . MET A 1 205 ? 5.415 -12.095 -20.346 1.00 95.25 205 MET A N 1
ATOM 1656 C CA . MET A 1 205 ? 5.044 -10.704 -20.568 1.00 95.25 205 MET A CA 1
ATOM 1657 C C . MET A 1 205 ? 6.179 -9.959 -21.265 1.00 95.25 205 MET A C 1
ATOM 1659 O O . MET A 1 205 ? 7.357 -10.234 -21.036 1.00 95.25 205 MET A O 1
ATOM 1663 N N . ARG A 1 206 ? 5.824 -8.972 -22.086 1.00 94.75 206 ARG A N 1
ATOM 1664 C CA . ARG A 1 206 ? 6.795 -8.101 -22.748 1.00 94.75 206 ARG A CA 1
ATOM 1665 C C . ARG A 1 206 ? 7.260 -7.021 -21.778 1.00 94.75 206 ARG A C 1
ATOM 1667 O O . ARG A 1 206 ? 6.429 -6.276 -21.266 1.00 94.75 206 ARG A O 1
ATOM 1674 N N . GLU A 1 207 ? 8.569 -6.906 -21.577 1.00 94.25 207 GLU A N 1
ATOM 1675 C CA . GLU A 1 207 ? 9.148 -5.816 -20.789 1.00 94.25 207 GLU A CA 1
ATOM 1676 C C . GLU A 1 207 ? 8.956 -4.468 -21.508 1.00 94.25 207 GLU A C 1
ATOM 1678 O O . GLU A 1 207 ? 9.256 -4.327 -22.704 1.00 94.25 207 GLU A O 1
ATOM 1683 N N . THR A 1 208 ? 8.445 -3.476 -20.785 1.00 89.44 208 THR A N 1
ATOM 1684 C CA . THR A 1 208 ? 8.363 -2.077 -21.229 1.00 89.44 208 THR A CA 1
ATOM 1685 C C . THR A 1 208 ? 9.297 -1.203 -20.413 1.00 89.44 208 THR A C 1
ATOM 1687 O O . THR A 1 208 ? 9.870 -1.651 -19.421 1.00 89.44 208 THR A O 1
ATOM 1690 N N . ASP A 1 209 ? 9.427 0.056 -20.823 1.00 83.12 209 ASP A N 1
ATOM 1691 C CA . ASP A 1 209 ? 10.166 1.033 -20.036 1.00 83.12 209 ASP A CA 1
ATOM 1692 C C . ASP A 1 209 ? 9.588 1.119 -18.615 1.00 83.12 209 ASP A C 1
ATOM 1694 O O . ASP A 1 209 ? 8.367 0.969 -18.429 1.00 83.12 209 ASP A O 1
ATOM 1698 N N . PRO A 1 210 ? 10.456 1.305 -17.606 1.00 72.56 210 PRO A N 1
ATOM 1699 C CA . PRO A 1 210 ? 10.008 1.503 -16.246 1.00 72.56 210 PRO A CA 1
ATOM 1700 C C . PRO A 1 210 ? 9.137 2.752 -16.190 1.00 72.56 210 PRO A C 1
ATOM 1702 O O . PRO A 1 210 ? 9.408 3.773 -16.815 1.00 72.56 210 PRO A O 1
ATOM 1705 N N . ILE A 1 211 ? 8.069 2.651 -15.419 1.00 66.00 211 ILE A N 1
ATOM 1706 C CA . ILE A 1 211 ? 7.108 3.736 -15.225 1.00 66.00 211 ILE A CA 1
ATOM 1707 C C . ILE A 1 211 ? 7.544 4.725 -14.138 1.00 66.00 211 ILE A C 1
ATOM 1709 O O . ILE A 1 211 ? 6.925 5.777 -14.017 1.00 66.00 211 ILE A O 1
ATOM 1713 N N . ALA A 1 212 ? 8.604 4.399 -13.385 1.00 62.59 212 ALA A N 1
ATOM 1714 C CA . ALA A 1 212 ? 9.284 5.277 -12.437 1.00 62.59 212 ALA A CA 1
ATOM 1715 C C . ALA A 1 212 ? 10.733 4.835 -12.173 1.00 62.59 212 ALA A C 1
ATOM 1717 O O . ALA A 1 212 ? 11.046 3.642 -12.223 1.00 62.59 212 ALA A O 1
ATOM 1718 N N . ASP A 1 213 ? 11.582 5.809 -11.845 1.00 64.44 213 ASP A N 1
ATOM 1719 C CA . ASP A 1 213 ? 12.890 5.632 -11.210 1.00 64.44 213 ASP A CA 1
ATOM 1720 C C . ASP A 1 213 ? 12.860 6.431 -9.904 1.00 64.44 213 ASP A C 1
ATOM 1722 O O . ASP A 1 213 ? 12.670 7.647 -9.930 1.00 64.44 213 ASP A O 1
ATOM 1726 N N . PHE A 1 214 ? 12.950 5.740 -8.767 1.00 59.62 214 PHE A N 1
ATOM 1727 C CA . PHE A 1 214 ? 12.767 6.372 -7.463 1.00 59.62 214 PHE A CA 1
ATOM 1728 C C . PHE A 1 214 ? 14.083 6.894 -6.879 1.00 59.62 214 PHE A C 1
ATOM 1730 O O . PHE A 1 214 ? 14.055 7.694 -5.949 1.00 59.62 214 PHE A O 1
ATOM 1737 N N . SER A 1 215 ? 15.247 6.483 -7.405 1.00 61.25 215 SER A N 1
ATOM 1738 C CA . SER A 1 215 ? 16.603 6.807 -6.904 1.00 61.25 215 SER A CA 1
ATOM 1739 C C . SER A 1 215 ? 16.914 6.443 -5.427 1.00 61.25 215 SER A C 1
ATOM 1741 O O . SER A 1 215 ? 18.084 6.342 -5.026 1.00 61.25 215 SER A O 1
ATOM 1743 N N . GLU A 1 216 ? 15.887 6.136 -4.637 1.00 64.94 216 GLU A N 1
ATOM 1744 C CA . GLU A 1 216 ? 15.885 5.651 -3.259 1.00 64.94 216 GLU A CA 1
ATOM 1745 C C . GLU A 1 216 ? 15.246 4.257 -3.179 1.00 64.94 216 GLU A C 1
ATOM 1747 O O . GLU A 1 216 ? 14.856 3.688 -4.196 1.00 64.94 216 GLU A O 1
ATOM 1752 N N . LEU A 1 217 ? 15.189 3.673 -1.978 1.00 58.84 217 LEU A N 1
ATOM 1753 C CA . LEU A 1 217 ? 14.612 2.345 -1.773 1.00 58.84 217 LEU A CA 1
ATOM 1754 C C . LEU A 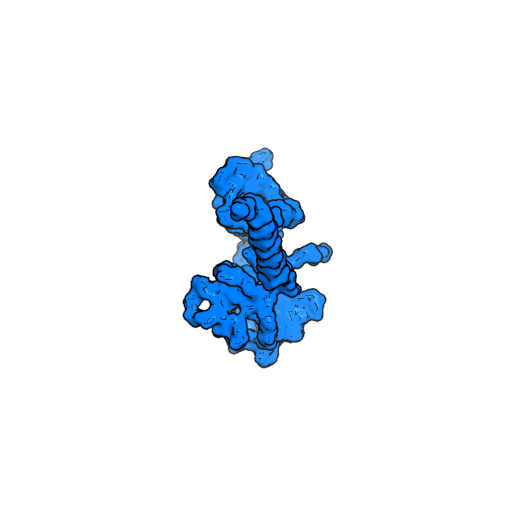1 217 ? 13.121 2.357 -2.145 1.00 58.84 217 LEU A C 1
ATOM 1756 O O . LEU A 1 217 ? 12.321 3.049 -1.514 1.00 58.84 217 LEU A O 1
ATOM 1760 N N . ALA A 1 218 ? 12.761 1.597 -3.173 1.00 64.38 218 ALA A N 1
ATOM 1761 C CA . ALA A 1 218 ? 11.383 1.427 -3.597 1.00 64.38 218 ALA A CA 1
ATOM 1762 C C . ALA A 1 218 ? 10.651 0.463 -2.651 1.00 64.38 218 ALA A C 1
ATOM 1764 O O . ALA A 1 218 ? 11.250 -0.427 -2.051 1.00 64.38 218 ALA A O 1
ATOM 1765 N N . TRP A 1 219 ? 9.336 0.643 -2.529 1.00 66.19 219 TRP A N 1
ATOM 1766 C CA . TRP A 1 219 ? 8.451 -0.240 -1.764 1.00 66.19 219 TRP A CA 1
ATOM 1767 C C . TRP A 1 219 ? 7.440 -0.922 -2.683 1.00 66.19 219 TRP A C 1
ATOM 1769 O O . TRP A 1 219 ? 7.217 -0.481 -3.814 1.00 66.19 219 TRP A O 1
ATOM 1779 N N . ALA A 1 220 ? 6.815 -1.991 -2.176 1.00 69.25 220 ALA A N 1
ATOM 1780 C CA . ALA A 1 220 ? 5.914 -2.842 -2.941 1.00 69.25 220 ALA A CA 1
ATOM 1781 C C . ALA A 1 220 ? 4.848 -2.018 -3.691 1.00 69.25 220 ALA A C 1
ATOM 1783 O O . ALA A 1 220 ? 3.997 -1.375 -3.058 1.00 69.25 220 ALA A O 1
ATOM 1784 N N . PRO A 1 221 ? 4.849 -2.037 -5.034 1.00 70.38 221 PRO A N 1
ATOM 1785 C CA . PRO A 1 221 ? 3.901 -1.281 -5.820 1.00 70.38 221 PRO A CA 1
ATOM 1786 C C . PRO A 1 221 ? 2.503 -1.870 -5.650 1.00 70.38 221 PRO A C 1
ATOM 1788 O O . PRO A 1 221 ? 2.337 -3.087 -5.673 1.00 70.38 221 PRO A O 1
ATOM 1791 N N . HIS A 1 222 ? 1.491 -1.014 -5.528 1.00 67.62 222 HIS A N 1
ATOM 1792 C CA . HIS A 1 222 ? 0.082 -1.403 -5.451 1.00 67.62 222 HIS A CA 1
ATOM 1793 C C . HIS A 1 222 ? -0.770 -0.449 -6.287 1.00 67.62 222 HIS A C 1
ATOM 1795 O O . HIS A 1 222 ? -0.437 0.725 -6.442 1.00 67.62 222 HIS A O 1
ATOM 1801 N N . VAL A 1 223 ? -1.888 -0.948 -6.814 1.00 66.12 223 VAL A N 1
ATOM 1802 C CA . VAL A 1 223 ? -2.795 -0.157 -7.652 1.00 66.12 223 VAL A CA 1
ATOM 1803 C C . VAL A 1 223 ? -3.965 0.357 -6.825 1.00 66.12 223 VAL A C 1
ATOM 1805 O O . VAL A 1 223 ? -4.722 -0.427 -6.256 1.00 66.12 223 VAL A O 1
ATOM 1808 N N . ILE A 1 224 ? -4.148 1.676 -6.813 1.00 60.72 224 ILE A N 1
ATOM 1809 C CA . ILE A 1 224 ? -5.326 2.341 -6.250 1.00 60.72 224 ILE A CA 1
ATOM 1810 C C . ILE A 1 224 ? -6.203 2.797 -7.423 1.00 60.72 224 ILE A C 1
ATOM 1812 O O . ILE A 1 224 ? -5.730 3.493 -8.318 1.00 60.72 224 ILE A O 1
ATOM 1816 N N . ARG A 1 225 ? -7.484 2.409 -7.446 1.00 60.34 225 ARG A N 1
ATOM 1817 C CA . ARG A 1 225 ? -8.458 2.961 -8.405 1.00 60.34 225 ARG A CA 1
ATOM 1818 C C . ARG A 1 225 ? -9.086 4.212 -7.794 1.00 60.34 225 ARG A C 1
ATOM 1820 O O . ARG A 1 225 ? -9.775 4.102 -6.786 1.00 60.34 225 ARG A O 1
ATOM 1827 N N . ALA A 1 226 ? -8.850 5.373 -8.401 1.00 46.47 226 ALA A N 1
ATOM 1828 C CA . ALA A 1 226 ? -9.543 6.614 -8.042 1.00 46.47 226 ALA A CA 1
ATOM 1829 C C . ALA A 1 226 ? -10.997 6.624 -8.550 1.00 46.47 226 ALA A C 1
ATOM 1831 O O . ALA A 1 226 ? -11.879 7.177 -7.898 1.00 46.47 226 ALA A O 1
ATOM 1832 N N . ASP A 1 227 ? -11.257 5.938 -9.665 1.00 50.03 227 ASP A N 1
ATOM 1833 C CA . ASP A 1 227 ? -12.594 5.809 -10.235 1.00 50.03 227 ASP A CA 1
ATOM 1834 C C . ASP A 1 227 ? -13.336 4.669 -9.521 1.00 50.03 227 ASP A C 1
ATOM 1836 O O . ASP A 1 227 ? -13.298 3.504 -9.935 1.00 50.03 227 ASP A O 1
ATOM 1840 N N . SER A 1 228 ? -13.967 4.994 -8.393 1.00 36.38 228 SER A N 1
ATOM 1841 C CA . SER A 1 228 ? -15.050 4.183 -7.843 1.00 36.38 228 SER A CA 1
ATOM 1842 C C . SER A 1 228 ? -16.162 4.075 -8.886 1.00 36.38 228 SER A C 1
ATOM 1844 O O . SER A 1 228 ? -16.565 5.089 -9.456 1.00 36.38 228 SER A O 1
ATOM 1846 N N . VAL A 1 229 ? -16.628 2.850 -9.133 1.00 34.53 229 VAL A N 1
ATOM 1847 C CA . VAL A 1 229 ? -17.912 2.608 -9.811 1.00 34.53 229 VAL A CA 1
ATOM 1848 C C . VAL A 1 229 ? -19.026 3.310 -9.042 1.00 34.53 229 VAL A C 1
ATOM 1850 O O . VAL A 1 229 ? -18.982 3.240 -7.791 1.00 34.53 229 VAL A O 1
#

Mean predicted aligned error: 14.12 Å

Sequence (229 aa):
MHQTLFGRLPKTLIILVSAWILMEIAVRIYLEWPLSTDFYSSLPADQITEYQKQIGVRATTGKGWIHLGWIADPEREIYRIERATGDRWLYVRDVVFGSFLNHDGGKYRVWARPKNGDEFRLIGEVTVAPESGIAPLYKPLIAGDWRTLLKPEKSGYYINDHTIFQDKTGVWRLLGITSKSDGDFNAEKYFAVGVSEKFPPDSGMRETDPIADFSELAWAPHVIRADSV

Nearest PDB structures (foldseek):
  3fha-assembly2_C  TM=7.106E-01  e=4.409E-02  Glutamicibacter protophormiae
  3fhq-assembly2_F  TM=6.606E-01  e=4.171E-02  Glutamicibacter protophormiae
  6uib-assembly1_B  TM=7.049E-01  e=1.673E-01  Homo sapiens
  5uv8-assembly1_A  TM=5.754E-01  e=6.505E-02  Homo sapiens
  7r58-assembly1_A  TM=3.273E-01  e=2.740E-03  Homo sapiens